Protein AF-A0A914QGU2-F1 (afdb_monomer_lite)

Organism: NCBI:txid227884

Foldseek 3Di:
DDDDDDWQKAFEQWWQDPVRDIAGVVRDDPPDFFADPPQSVDSQFTTWIAGPVPRHIHGDHPPDDHHYDYDDPDPVPPPPFAPAAFLQVVVVVPDQDWWWDWHQDPVGIDIFTWARHPPNTRDTDQFDDQDDPDADLQDDPVCQQCKDWDHDDRTGIGNHLQSQQRVLPVDPWDKDKFKDAADPPPPDPRRGPIWMFIWGWHFHDVVLQRFIATHGDGTGPPCVVVRDYSAPHDHGPNVSHRPHDAGPHRGPDPPRCCSVVVSND

Structure (mmCIF, N/CA/C/O backbone):
data_AF-A0A914QGU2-F1
#
_entry.id   AF-A0A914QGU2-F1
#
loop_
_atom_site.group_PDB
_atom_site.id
_atom_site.type_symbol
_atom_site.label_atom_id
_atom_site.label_alt_id
_atom_site.label_comp_id
_atom_site.label_asym_id
_atom_site.label_entity_id
_atom_site.label_seq_id
_atom_site.pdbx_PDB_ins_code
_atom_site.Cartn_x
_atom_site.Cartn_y
_atom_site.Cartn_z
_atom_site.occupancy
_atom_site.B_iso_or_equiv
_atom_site.auth_seq_id
_atom_site.auth_comp_id
_atom_site.auth_asym_id
_atom_site.auth_atom_id
_atom_site.pdbx_PDB_model_num
ATOM 1 N N . MET A 1 1 ? -25.306 -8.802 14.033 1.00 42.41 1 MET A N 1
ATOM 2 C CA . MET A 1 1 ? -24.206 -9.794 13.993 1.00 42.41 1 MET A CA 1
ATOM 3 C C . MET A 1 1 ? -24.430 -10.662 12.762 1.00 42.41 1 MET A C 1
ATOM 5 O O . MET A 1 1 ? -25.566 -11.055 12.554 1.00 42.41 1 MET A O 1
ATOM 9 N N . GLN A 1 2 ? -23.437 -10.851 11.890 1.00 32.41 2 GLN A N 1
ATOM 10 C CA . GLN A 1 2 ? -23.593 -11.670 10.677 1.00 32.41 2 GLN A CA 1
ATOM 11 C C . GLN A 1 2 ? -22.930 -13.017 10.970 1.00 32.41 2 GLN A C 1
ATOM 13 O O . GLN A 1 2 ? -21.750 -13.046 11.306 1.00 32.41 2 GLN A O 1
ATOM 18 N N . GLN A 1 3 ? -23.721 -14.088 10.988 1.00 37.97 3 GLN A N 1
ATOM 19 C CA . GLN A 1 3 ? -23.324 -15.388 11.529 1.00 37.97 3 GLN A CA 1
ATOM 20 C C . GLN A 1 3 ? -22.779 -16.266 10.391 1.00 37.97 3 GLN A C 1
ATOM 22 O O . GLN A 1 3 ? -23.532 -16.665 9.506 1.00 37.97 3 GLN A O 1
ATOM 27 N N . PHE A 1 4 ? -21.475 -16.545 10.399 1.00 41.88 4 PHE A N 1
ATOM 28 C CA . PHE A 1 4 ? -20.847 -17.549 9.535 1.00 41.88 4 PHE A CA 1
ATOM 29 C C . PHE A 1 4 ? -20.684 -18.839 10.343 1.00 41.88 4 PHE A C 1
ATOM 31 O O . PHE A 1 4 ? -19.763 -18.943 11.143 1.00 41.88 4 PHE A O 1
ATOM 38 N N . GLY A 1 5 ? -21.591 -19.803 10.148 1.00 56.88 5 GLY A N 1
ATOM 39 C CA . GLY A 1 5 ? -21.571 -21.093 10.850 1.00 56.88 5 GLY A CA 1
ATOM 40 C C . GLY A 1 5 ? -21.976 -20.989 12.326 1.00 56.88 5 GLY A C 1
ATOM 41 O O . GLY A 1 5 ? -21.625 -20.045 13.029 1.00 56.88 5 GLY A O 1
ATOM 42 N N . LYS A 1 6 ? -22.766 -21.950 12.812 1.00 65.88 6 LYS A N 1
ATOM 43 C CA . LYS A 1 6 ? -23.133 -22.007 14.230 1.00 65.88 6 LYS A CA 1
ATOM 44 C C . LYS A 1 6 ? -22.027 -22.738 14.993 1.00 65.88 6 LYS A C 1
ATOM 46 O O . LYS A 1 6 ? -21.851 -23.936 14.792 1.00 65.88 6 LYS A O 1
ATOM 51 N N . CYS A 1 7 ? -21.293 -22.015 15.832 1.00 77.75 7 CYS A N 1
ATOM 52 C CA . CYS A 1 7 ? -20.311 -22.576 16.759 1.00 77.75 7 CYS A CA 1
ATOM 53 C C . CYS A 1 7 ? -20.806 -22.475 18.204 1.00 77.75 7 CYS A C 1
ATOM 55 O O . CYS A 1 7 ? -21.501 -21.522 18.555 1.00 77.75 7 CYS A O 1
ATOM 57 N N . ASP A 1 8 ? -20.387 -23.417 19.050 1.00 82.44 8 ASP A N 1
ATOM 58 C CA . ASP A 1 8 ? -20.672 -23.381 20.491 1.00 82.44 8 ASP A CA 1
ATOM 59 C C . ASP A 1 8 ? -19.860 -22.289 21.206 1.00 82.44 8 ASP A C 1
ATOM 61 O O . ASP A 1 8 ? -20.344 -21.641 22.139 1.00 82.44 8 ASP A O 1
ATOM 65 N N . ASN A 1 9 ? -18.631 -22.064 20.729 1.00 86.19 9 ASN A N 1
ATOM 66 C CA . ASN A 1 9 ? -17.695 -21.084 21.260 1.00 86.19 9 ASN A CA 1
ATOM 67 C C . ASN A 1 9 ? -17.117 -20.210 20.146 1.00 86.19 9 ASN A C 1
ATOM 69 O O . ASN A 1 9 ? -16.812 -20.680 19.045 1.00 86.19 9 ASN A O 1
ATOM 73 N N . TYR A 1 10 ? -16.910 -18.940 20.477 1.00 90.56 10 TYR A N 1
ATOM 74 C CA . TYR A 1 10 ? -16.334 -17.957 19.573 1.00 90.56 10 TYR A CA 1
ATOM 75 C C . TYR A 1 10 ? -15.118 -17.297 20.214 1.00 90.56 10 TYR A C 1
ATOM 77 O O . TYR A 1 10 ? -15.245 -16.666 21.259 1.00 90.56 10 TYR A O 1
ATOM 85 N N . TRP A 1 11 ? -13.947 -17.415 19.598 1.00 90.81 11 TRP A N 1
ATOM 86 C CA . TRP A 1 11 ? -12.764 -16.645 19.956 1.00 90.81 11 TRP A CA 1
ATOM 87 C C . TRP A 1 11 ? -12.980 -15.166 19.629 1.00 90.81 11 TRP A C 1
ATOM 89 O O . TRP A 1 11 ? -13.475 -14.819 18.556 1.00 90.81 11 TRP A O 1
ATOM 99 N N . ILE A 1 12 ? -12.612 -14.292 20.562 1.00 89.31 12 ILE A N 1
ATOM 100 C CA . ILE A 1 12 ? -12.886 -12.851 20.445 1.00 89.31 12 ILE A CA 1
ATOM 101 C C . ILE A 1 12 ? -11.659 -12.016 20.079 1.00 89.31 12 ILE A C 1
ATOM 103 O O . ILE A 1 12 ? -11.718 -10.798 20.146 1.00 89.31 12 ILE A O 1
ATOM 107 N N . GLY A 1 13 ? -10.532 -12.642 19.734 1.00 88.88 13 GLY A N 1
ATOM 108 C CA . GLY A 1 13 ? -9.317 -11.896 19.394 1.00 88.88 13 GLY A CA 1
ATOM 109 C C . GLY A 1 13 ? -8.454 -11.508 20.597 1.00 88.88 13 GLY A C 1
ATOM 110 O O . GLY A 1 13 ? -7.525 -10.731 20.447 1.00 88.88 13 GLY A O 1
ATOM 111 N N . ALA A 1 14 ? -8.714 -12.027 21.799 1.00 89.75 14 ALA A N 1
ATOM 112 C CA . ALA A 1 14 ? -7.889 -11.749 22.977 1.00 89.75 14 ALA A CA 1
ATOM 113 C C . ALA A 1 14 ? -7.109 -12.979 23.449 1.00 89.75 14 ALA A C 1
ATOM 115 O O . ALA A 1 14 ? -7.602 -14.114 23.399 1.00 89.75 14 ALA A O 1
ATOM 116 N N . LYS A 1 15 ? -5.888 -12.734 23.937 1.00 90.38 15 LYS A N 1
ATOM 117 C CA . LYS A 1 15 ? -4.989 -13.750 24.495 1.00 90.38 15 LYS A CA 1
ATOM 118 C C . LYS A 1 15 ? -4.217 -13.231 25.706 1.00 90.38 15 LYS A C 1
ATOM 120 O O . LYS A 1 15 ? -4.057 -12.029 25.890 1.00 90.38 15 LYS A O 1
ATOM 125 N N . ARG A 1 16 ? -3.726 -14.146 26.533 1.00 88.81 16 ARG A N 1
ATOM 126 C CA . ARG A 1 16 ? -2.881 -13.864 27.689 1.00 88.81 16 ARG A CA 1
ATOM 127 C C . ARG A 1 16 ? -1.450 -13.623 27.206 1.00 88.81 16 ARG A C 1
ATOM 129 O O . ARG A 1 16 ? -0.879 -14.438 26.488 1.00 88.81 16 ARG A O 1
ATOM 136 N N . SER A 1 17 ? -0.896 -12.480 27.581 1.00 82.94 17 SER A N 1
ATOM 137 C CA . SER A 1 17 ? 0.498 -12.102 27.359 1.00 82.94 17 SER A CA 1
ATOM 138 C C . SER A 1 17 ? 1.446 -12.885 28.272 1.00 82.94 17 SER A C 1
ATOM 140 O O . SER A 1 17 ? 1.026 -13.478 29.270 1.00 82.94 17 SER A O 1
ATOM 142 N N . SER A 1 18 ? 2.748 -12.815 27.980 1.00 79.81 18 SER A N 1
ATOM 143 C CA . SER A 1 18 ? 3.822 -13.363 28.824 1.00 79.81 18 SER A CA 1
ATOM 144 C C . SER A 1 18 ? 3.776 -12.857 30.268 1.00 79.81 18 SER A C 1
ATOM 146 O O . SER A 1 18 ? 4.211 -13.550 31.181 1.00 79.81 18 SER A O 1
ATOM 148 N N . ASN A 1 19 ? 3.214 -11.666 30.481 1.00 81.00 19 ASN A N 1
ATOM 149 C CA . ASN A 1 19 ? 3.136 -11.017 31.787 1.00 81.00 19 ASN A CA 1
ATOM 150 C C . ASN A 1 19 ? 1.869 -11.423 32.565 1.00 81.00 19 ASN A C 1
ATOM 152 O O . ASN A 1 19 ? 1.579 -10.850 33.610 1.00 81.00 19 ASN A O 1
ATOM 156 N N . GLY A 1 20 ? 1.077 -12.369 32.044 1.00 80.00 20 GLY A N 1
ATOM 157 C CA . GLY A 1 20 ? -0.143 -12.870 32.680 1.00 80.00 20 GLY A CA 1
ATOM 158 C C . GLY A 1 20 ? -1.403 -12.032 32.428 1.00 80.00 20 GLY A C 1
ATOM 159 O O . GLY A 1 20 ? -2.499 -12.502 32.727 1.00 80.00 20 GLY A O 1
ATOM 160 N N . ASN A 1 21 ? -1.273 -10.842 31.833 1.00 85.44 21 ASN A N 1
ATOM 161 C CA . ASN A 1 21 ? -2.391 -9.958 31.479 1.00 85.44 21 ASN A CA 1
ATOM 162 C C . ASN A 1 21 ? -2.994 -10.315 30.120 1.00 85.44 21 ASN A C 1
ATOM 164 O O . ASN A 1 21 ? -2.272 -10.770 29.236 1.00 85.44 21 ASN A O 1
ATOM 168 N N . PHE A 1 22 ? -4.284 -10.049 29.917 1.00 87.44 22 PHE A N 1
ATOM 169 C CA . PHE A 1 22 ? -4.928 -10.211 28.612 1.00 87.44 22 PHE A CA 1
ATOM 170 C C . PHE A 1 22 ? -4.682 -9.003 27.702 1.00 87.44 22 PHE A C 1
ATOM 172 O O . PHE A 1 22 ? -4.705 -7.860 28.156 1.00 87.44 22 PHE A O 1
ATOM 179 N N . THR A 1 23 ? -4.458 -9.271 26.419 1.00 87.31 23 THR A N 1
ATOM 180 C CA . THR A 1 23 ? -4.262 -8.277 25.358 1.00 87.31 23 THR A CA 1
ATOM 181 C C . THR A 1 23 ? -5.082 -8.665 24.132 1.00 87.31 23 THR A C 1
ATOM 183 O O . THR A 1 23 ? -5.238 -9.855 23.836 1.00 87.31 23 THR A O 1
ATOM 186 N N . TRP A 1 24 ? -5.579 -7.671 23.397 1.00 86.31 24 TRP A N 1
ATOM 187 C CA . TRP A 1 24 ? -6.167 -7.898 22.078 1.00 86.31 24 TRP A CA 1
ATOM 188 C C . TRP A 1 24 ? -5.079 -8.255 21.056 1.00 86.31 24 TRP A C 1
ATOM 190 O O . TRP A 1 24 ? -3.919 -7.869 21.204 1.00 86.31 24 TRP A O 1
ATOM 200 N N . SER A 1 25 ? -5.431 -9.032 20.034 1.00 83.31 25 SER A N 1
ATOM 201 C CA . SER A 1 25 ? -4.519 -9.484 18.978 1.00 83.31 25 SER A CA 1
ATOM 202 C C . SER A 1 25 ? -4.123 -8.378 18.003 1.00 83.31 25 SER A C 1
ATOM 204 O O . SER A 1 25 ? -3.167 -8.551 17.259 1.00 83.31 25 SER A O 1
ATOM 206 N N . ASP A 1 26 ? -4.858 -7.269 18.003 1.00 75.69 26 ASP A N 1
ATOM 207 C CA . ASP A 1 26 ? -4.628 -6.069 17.195 1.00 75.69 26 ASP A CA 1
ATOM 208 C C . ASP A 1 26 ? -3.862 -4.969 17.957 1.00 75.69 26 ASP A C 1
ATOM 210 O O . ASP A 1 26 ? -3.736 -3.854 17.461 1.00 75.69 26 ASP A O 1
ATOM 214 N N . ASN A 1 27 ? -3.357 -5.279 19.158 1.00 74.81 27 ASN A N 1
ATOM 215 C CA . ASN A 1 27 ? -2.653 -4.364 20.063 1.00 74.81 27 ASN A CA 1
ATOM 216 C C . ASN A 1 27 ? -3.490 -3.196 20.616 1.00 74.81 27 ASN A C 1
ATOM 218 O O . ASN A 1 27 ? -2.935 -2.312 21.274 1.00 74.81 27 ASN A O 1
ATOM 222 N N . ASN A 1 28 ? -4.814 -3.203 20.444 1.00 72.94 28 ASN A N 1
ATOM 223 C CA . ASN A 1 28 ? -5.671 -2.224 21.102 1.00 72.94 28 ASN A CA 1
ATOM 224 C C . ASN A 1 28 ? -5.642 -2.378 22.632 1.00 72.94 28 ASN A C 1
ATOM 226 O O . ASN A 1 28 ? -5.366 -3.444 23.197 1.00 72.94 28 ASN A O 1
ATOM 230 N N . LYS A 1 29 ? -5.962 -1.288 23.341 1.00 78.06 29 LYS A N 1
ATOM 231 C CA . LYS A 1 29 ? -6.010 -1.275 24.808 1.00 78.06 29 LYS A CA 1
ATOM 232 C C . LYS A 1 29 ? -7.102 -2.222 25.317 1.00 78.06 29 LYS A C 1
ATOM 234 O O . LYS A 1 29 ? -8.275 -2.072 24.986 1.00 78.06 29 LYS A O 1
ATOM 239 N N . PHE A 1 30 ? -6.736 -3.149 26.201 1.00 78.88 30 PHE A N 1
ATOM 240 C CA . PHE A 1 30 ? -7.683 -4.048 26.867 1.00 78.88 30 PHE A CA 1
ATOM 241 C C . PHE A 1 30 ? -8.437 -3.308 27.990 1.00 78.88 30 PHE A C 1
ATOM 243 O O . PHE A 1 30 ? -8.071 -3.375 29.161 1.00 78.88 30 PHE A O 1
ATOM 250 N N . SER A 1 31 ? -9.441 -2.507 27.622 1.00 74.31 31 SER A N 1
ATOM 251 C CA . SER A 1 31 ? -10.184 -1.603 28.521 1.00 74.31 31 SER A CA 1
ATOM 252 C C . SER A 1 31 ? -11.557 -2.125 28.956 1.00 74.31 31 SER A C 1
ATOM 254 O O . SER A 1 31 ? -12.151 -1.575 29.882 1.00 74.31 31 SER A O 1
ATOM 256 N N . TYR A 1 32 ? -12.050 -3.190 28.324 1.00 77.12 32 TYR A N 1
ATOM 257 C CA . TYR A 1 32 ? -13.340 -3.808 28.613 1.00 77.12 32 TYR A CA 1
ATOM 258 C C . TYR A 1 32 ? -13.150 -5.280 28.973 1.00 77.12 32 TYR A C 1
ATOM 260 O O . TYR A 1 32 ? -12.334 -5.973 28.367 1.00 77.12 32 TYR A O 1
ATOM 268 N N . ASN A 1 33 ? -13.900 -5.766 29.963 1.00 80.31 33 ASN A N 1
ATOM 269 C CA . ASN A 1 33 ? -13.951 -7.185 30.281 1.00 80.31 33 ASN A CA 1
ATOM 270 C C . ASN A 1 33 ? -15.374 -7.618 30.635 1.00 80.31 33 ASN A C 1
ATOM 272 O O . ASN A 1 33 ? -16.095 -6.895 31.315 1.00 80.31 33 ASN A O 1
ATOM 276 N N . ASN A 1 34 ? -15.756 -8.808 30.174 1.00 86.31 34 ASN A N 1
ATOM 277 C CA . ASN A 1 34 ? -17.054 -9.416 30.471 1.00 86.31 34 ASN A CA 1
ATOM 278 C C . ASN A 1 34 ? -16.895 -10.872 30.933 1.00 86.31 34 ASN A C 1
ATOM 280 O O . ASN A 1 34 ? -17.659 -11.758 30.548 1.00 86.31 34 ASN A O 1
ATOM 284 N N . PHE A 1 35 ? -15.847 -11.158 31.711 1.00 84.75 35 PHE A N 1
ATOM 285 C CA . PHE A 1 35 ? -15.637 -12.494 32.269 1.00 84.75 35 PHE A CA 1
ATOM 286 C C . PHE A 1 35 ? -16.764 -12.867 33.228 1.00 84.75 35 PHE A C 1
ATOM 288 O O . PHE A 1 35 ? -17.153 -12.079 34.089 1.00 84.75 35 PHE A O 1
ATOM 295 N N . LYS A 1 36 ? -17.229 -14.116 33.146 1.00 78.56 36 LYS A N 1
ATOM 296 C CA . LYS A 1 36 ? -18.001 -14.705 34.245 1.00 78.56 36 LYS A CA 1
ATOM 297 C C . LYS A 1 36 ? -17.089 -14.816 35.470 1.00 78.56 36 LYS A C 1
ATOM 299 O O . LYS A 1 36 ? -15.940 -15.239 35.335 1.00 78.56 36 LYS A O 1
ATOM 304 N N . THR A 1 37 ? -17.585 -14.456 36.652 1.00 78.56 37 THR A N 1
ATOM 305 C CA . THR A 1 37 ? -16.808 -14.467 37.902 1.00 78.56 37 THR A CA 1
ATOM 306 C C . THR A 1 37 ? -16.027 -15.776 38.074 1.00 78.56 37 THR A C 1
ATOM 308 O O . THR A 1 37 ? -16.626 -16.846 38.151 1.00 78.56 37 THR A O 1
ATOM 311 N N . GLY A 1 38 ? -14.693 -15.683 38.126 1.00 74.38 38 GLY A N 1
ATOM 312 C CA . GLY A 1 38 ? -13.780 -16.818 38.315 1.00 74.38 38 GLY A CA 1
ATOM 313 C C . GLY A 1 38 ? -13.279 -17.509 37.038 1.00 74.38 38 GLY A C 1
ATOM 314 O O . GLY A 1 38 ? -12.323 -18.278 37.115 1.00 74.38 38 GLY A O 1
ATOM 315 N N . ASN A 1 39 ? -13.836 -17.211 35.857 1.00 77.38 39 ASN A N 1
ATOM 316 C CA . ASN A 1 39 ? -13.465 -17.874 34.594 1.00 77.38 39 ASN A CA 1
ATOM 317 C C . ASN A 1 39 ? -12.151 -17.370 33.960 1.00 77.38 39 ASN A C 1
ATOM 319 O O . ASN A 1 39 ? -11.753 -17.841 32.891 1.00 77.38 39 ASN A O 1
ATOM 323 N N . ASN A 1 40 ? -11.469 -16.428 34.606 1.00 78.19 40 ASN A N 1
ATOM 324 C CA . ASN A 1 40 ? -10.158 -15.897 34.227 1.00 78.19 40 ASN A CA 1
ATOM 325 C C . ASN A 1 40 ? -9.001 -16.447 35.088 1.00 78.19 40 ASN A C 1
ATOM 327 O O . ASN A 1 40 ? -7.840 -16.119 34.833 1.00 78.19 40 ASN A O 1
ATOM 331 N N . ASN A 1 41 ? -9.294 -17.284 36.087 1.00 79.06 41 ASN A N 1
ATOM 332 C CA . ASN A 1 41 ? -8.309 -17.719 37.082 1.00 79.06 41 ASN A CA 1
ATOM 333 C C . ASN A 1 41 ? -7.443 -18.904 36.644 1.00 79.06 41 ASN A C 1
ATOM 335 O O . ASN A 1 41 ? -6.461 -19.193 37.317 1.00 79.06 41 ASN A O 1
ATOM 339 N N . ASP A 1 42 ? -7.777 -19.580 35.542 1.00 81.50 42 ASP A N 1
ATOM 340 C CA . ASP A 1 42 ? -6.983 -20.696 35.029 1.00 81.50 42 ASP A CA 1
ATOM 341 C C . ASP A 1 42 ? -5.736 -20.167 34.292 1.00 81.50 42 ASP A C 1
ATOM 343 O O . ASP A 1 42 ? -5.873 -19.566 33.220 1.00 81.50 42 ASP A O 1
ATOM 347 N N . PRO A 1 43 ? -4.518 -20.342 34.841 1.00 78.75 43 PRO A N 1
ATOM 348 C CA . PRO A 1 43 ? -3.298 -19.838 34.220 1.00 78.75 43 PRO A CA 1
ATOM 349 C C . PRO A 1 43 ? -2.871 -20.665 33.001 1.00 78.75 43 PRO A C 1
ATOM 351 O O . PRO A 1 43 ? -2.037 -20.200 32.230 1.00 78.75 43 PRO A O 1
ATOM 354 N N . THR A 1 44 ? -3.424 -21.868 32.817 1.00 81.00 44 THR A N 1
ATOM 355 C CA . THR A 1 44 ? -3.085 -22.754 31.693 1.00 81.00 44 THR A CA 1
ATOM 356 C C . THR A 1 44 ? -3.812 -22.370 30.407 1.00 81.00 44 THR A C 1
ATOM 358 O O . THR A 1 44 ? -3.391 -22.749 29.318 1.00 81.00 44 THR A O 1
ATOM 361 N N . LYS A 1 45 ? -4.875 -21.564 30.516 1.00 86.38 45 LYS A N 1
ATOM 362 C CA . LYS A 1 45 ? -5.705 -21.138 29.390 1.00 86.38 45 LYS A CA 1
ATOM 363 C C . LYS A 1 45 ? -5.401 -19.699 28.993 1.00 86.38 45 LYS A C 1
ATOM 365 O O . LYS A 1 45 ? -5.617 -18.747 29.753 1.00 86.38 45 LYS A O 1
ATOM 370 N N . GLY A 1 46 ? -4.880 -19.555 27.777 1.00 88.50 46 GLY A N 1
ATOM 371 C CA . GLY A 1 46 ? -4.393 -18.286 27.250 1.00 88.50 46 GLY A CA 1
ATOM 372 C C . GLY A 1 46 ? -5.432 -17.485 26.472 1.00 88.50 46 GLY A C 1
ATOM 373 O O . GLY A 1 46 ? -5.375 -16.264 26.504 1.00 88.50 46 GLY A O 1
ATOM 374 N N . CYS A 1 47 ? -6.377 -18.116 25.781 1.00 91.12 47 CYS A N 1
ATOM 375 C CA . CYS A 1 47 ? -7.256 -17.419 24.840 1.00 91.12 47 CYS A CA 1
ATOM 376 C C . CYS A 1 47 ? -8.629 -17.131 25.447 1.00 91.12 47 CYS A C 1
ATOM 378 O O . CYS A 1 47 ? -9.052 -17.814 26.377 1.00 91.12 47 CYS A O 1
ATOM 380 N N . ILE A 1 48 ? -9.316 -16.099 24.947 1.00 91.31 48 ILE A N 1
ATOM 381 C CA . ILE A 1 48 ? -10.663 -15.743 25.411 1.00 91.31 48 ILE A CA 1
ATOM 382 C C . ILE A 1 48 ? -11.705 -16.160 24.376 1.00 91.31 48 ILE A C 1
ATOM 384 O O . ILE A 1 48 ? -11.598 -15.806 23.200 1.00 91.31 48 ILE A O 1
ATOM 388 N N . SER A 1 49 ? -12.741 -16.862 24.831 1.00 90.75 49 SER A N 1
ATOM 389 C CA . SER A 1 49 ? -13.909 -17.205 24.024 1.00 90.75 49 SER A CA 1
ATOM 390 C C . SER A 1 49 ? -15.225 -16.789 24.686 1.00 90.75 49 SER A C 1
ATOM 392 O O . SER A 1 49 ? -15.314 -16.641 25.906 1.00 90.75 49 SER A O 1
ATOM 394 N N . ILE A 1 50 ? -16.255 -16.585 23.864 1.00 89.12 50 ILE A N 1
ATOM 395 C CA . ILE A 1 50 ? -17.646 -16.372 24.270 1.00 89.12 50 ILE A CA 1
ATOM 396 C C . ILE A 1 50 ? -18.436 -17.655 24.037 1.00 89.12 50 ILE A C 1
ATOM 398 O O . ILE A 1 50 ? -18.361 -18.243 22.958 1.00 89.12 50 ILE A O 1
ATOM 402 N N . ILE A 1 51 ? -19.244 -18.029 25.031 1.00 81.06 51 ILE A N 1
ATOM 403 C CA . ILE A 1 51 ? -20.258 -19.083 24.912 1.00 81.06 51 ILE A CA 1
ATOM 404 C C . ILE A 1 51 ? -21.547 -18.459 24.367 1.00 81.06 51 ILE A C 1
ATOM 406 O O . ILE A 1 51 ? -22.080 -17.534 24.995 1.00 81.06 51 ILE A O 1
ATOM 410 N N . GLU A 1 52 ? -22.080 -18.997 23.261 1.00 73.19 52 GLU A N 1
ATOM 411 C CA . GLU A 1 52 ? -23.263 -18.464 22.547 1.00 73.19 52 GLU A CA 1
ATOM 412 C C . GLU A 1 52 ? -24.443 -18.158 23.490 1.00 73.19 52 GLU A C 1
ATOM 414 O O . GLU A 1 52 ? -25.105 -17.132 23.367 1.00 73.19 52 GLU A O 1
ATOM 419 N N . GLN A 1 53 ? -24.670 -19.019 24.486 1.00 72.62 53 GLN A N 1
ATOM 420 C CA . GLN A 1 53 ? -25.830 -18.945 25.379 1.00 72.62 53 GLN A CA 1
ATOM 421 C C . GLN A 1 53 ? -25.728 -17.879 26.475 1.00 72.62 53 GLN A C 1
ATOM 423 O O . GLN A 1 53 ? -26.744 -17.522 27.066 1.00 72.62 53 GLN A O 1
ATOM 428 N N . THR A 1 54 ? -24.521 -17.418 26.811 1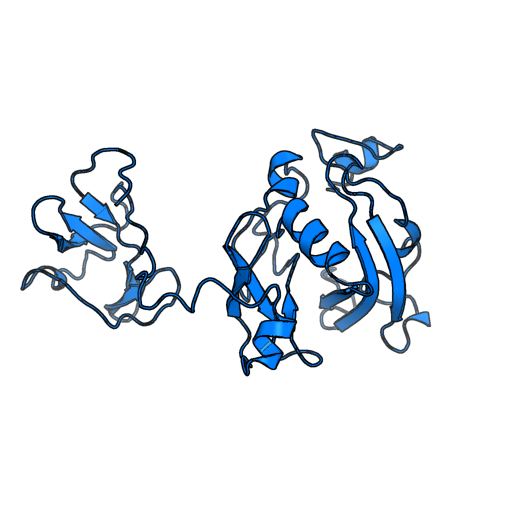.00 79.50 54 THR A N 1
ATOM 429 C CA . THR A 1 54 ? -24.319 -16.627 28.038 1.00 79.50 54 THR A CA 1
ATOM 430 C C . THR A 1 54 ? -23.713 -15.257 27.801 1.00 79.50 54 THR A C 1
ATOM 432 O O . THR A 1 54 ? -23.793 -14.419 28.693 1.00 79.50 54 THR A O 1
ATOM 435 N N . THR A 1 55 ? -23.108 -15.008 26.635 1.00 75.62 55 THR A N 1
ATOM 436 C CA . THR A 1 55 ? -22.384 -13.764 26.284 1.00 75.62 55 THR A CA 1
ATOM 437 C C . THR A 1 55 ? -21.204 -13.398 27.200 1.00 75.62 55 THR A C 1
ATOM 439 O O . THR A 1 55 ? -20.442 -12.481 26.892 1.00 75.62 55 THR A O 1
ATOM 442 N N . PHE A 1 56 ? -21.002 -14.139 28.292 1.00 86.88 56 PHE A N 1
ATOM 443 C CA . PHE A 1 56 ? -19.852 -14.012 29.169 1.00 86.88 56 PHE A CA 1
ATOM 444 C C . PHE A 1 56 ? -18.609 -14.626 28.541 1.00 86.88 56 PHE A C 1
ATOM 446 O O . PHE A 1 56 ? -18.663 -15.606 27.792 1.00 86.88 56 PHE A O 1
ATOM 453 N N . TRP A 1 57 ? -17.474 -14.051 28.911 1.00 89.06 57 TRP A N 1
ATOM 454 C CA . TRP A 1 57 ? -16.167 -14.513 28.493 1.00 89.06 57 TRP A CA 1
ATOM 455 C C . TRP A 1 57 ? -15.696 -15.655 29.387 1.00 89.06 57 TRP A C 1
ATOM 457 O O . TRP A 1 57 ? -15.920 -15.667 30.606 1.00 89.06 57 TRP A O 1
ATOM 467 N N . GLN A 1 58 ? -14.989 -16.593 28.774 1.00 88.62 58 GLN A N 1
ATOM 468 C CA . GLN A 1 58 ? -14.250 -17.651 29.443 1.00 88.62 58 GLN A CA 1
ATOM 469 C C . GLN A 1 58 ? -12.849 -17.773 28.853 1.00 88.62 58 GLN A C 1
ATOM 471 O O . GLN A 1 58 ? -12.594 -17.356 27.723 1.00 88.62 58 GLN A O 1
ATOM 476 N N . THR A 1 59 ? -11.946 -18.369 29.621 1.00 90.06 59 THR A N 1
ATOM 477 C CA . THR A 1 59 ? -10.637 -18.770 29.112 1.00 90.06 59 THR A CA 1
ATOM 478 C C . THR A 1 59 ? -10.727 -20.137 28.424 1.00 90.06 59 THR A C 1
ATOM 480 O O . THR A 1 59 ? -11.416 -21.042 28.901 1.00 90.06 59 THR A O 1
ATOM 483 N N . SER A 1 60 ? -10.038 -20.286 27.295 1.00 88.81 60 SER A N 1
ATOM 484 C CA . SER A 1 60 ? -9.935 -21.510 26.490 1.00 88.81 60 SER A CA 1
ATOM 485 C C . SER A 1 60 ? -8.481 -21.793 26.112 1.00 88.81 60 SER A C 1
ATOM 487 O O . SER A 1 60 ? -7.611 -20.919 26.237 1.00 88.81 60 SER A O 1
ATOM 489 N N . ASP A 1 61 ? -8.209 -23.015 25.653 1.00 89.25 61 ASP A N 1
ATOM 490 C CA . ASP A 1 61 ? -6.909 -23.314 25.061 1.00 89.25 61 ASP A CA 1
ATOM 491 C C . ASP A 1 61 ? -6.777 -22.493 23.771 1.00 89.25 61 ASP A C 1
ATOM 493 O O . ASP A 1 61 ? -7.741 -22.306 23.024 1.00 89.25 61 ASP A O 1
ATOM 497 N N . CYS A 1 62 ? -5.593 -21.944 23.518 1.00 87.75 62 CYS A N 1
ATOM 498 C CA . CYS A 1 62 ? -5.349 -21.218 22.274 1.00 87.75 62 CYS A CA 1
ATOM 499 C C . CYS A 1 62 ? -5.275 -22.146 21.054 1.00 87.75 62 CYS A C 1
ATOM 501 O O . CYS A 1 62 ? -5.358 -21.672 19.925 1.00 87.75 62 CYS A O 1
ATOM 503 N N . SER A 1 63 ? -5.142 -23.451 21.283 1.00 89.19 63 SER A N 1
ATOM 504 C CA . SER A 1 63 ? -5.160 -24.494 20.259 1.00 89.19 63 SER A CA 1
ATOM 505 C C . SER A 1 63 ? -6.584 -24.909 19.865 1.00 89.19 63 SER A C 1
ATOM 507 O O . SER A 1 63 ? -6.760 -25.634 18.883 1.00 89.19 63 SER A O 1
ATOM 509 N N . ASP A 1 64 ? -7.602 -24.467 20.615 1.00 87.38 64 ASP A N 1
ATOM 510 C CA . ASP A 1 64 ? -8.999 -24.807 20.353 1.00 87.38 64 ASP A CA 1
ATOM 511 C C . ASP A 1 64 ? -9.479 -24.187 19.034 1.00 87.38 64 ASP A C 1
ATOM 513 O O . ASP A 1 64 ? -9.360 -22.981 18.793 1.00 87.38 64 ASP A O 1
ATOM 517 N N . LYS A 1 65 ? -10.099 -25.011 18.184 1.00 86.75 65 LYS A N 1
ATOM 518 C CA . LYS A 1 65 ? -10.729 -24.557 16.938 1.00 86.75 65 LYS A CA 1
ATOM 519 C C . LYS A 1 65 ? -12.092 -23.937 17.232 1.00 86.75 65 LYS A C 1
ATOM 521 O O . LYS A 1 65 ? -13.113 -24.617 17.193 1.00 86.75 65 LYS A O 1
ATOM 526 N N . ASN A 1 66 ? -12.092 -22.641 17.509 1.00 85.38 66 ASN A N 1
ATOM 527 C CA . ASN A 1 66 ? -13.305 -21.852 17.706 1.00 85.38 66 ASN A CA 1
ATOM 528 C C . ASN A 1 66 ? -13.661 -21.072 16.431 1.00 85.38 66 ASN A C 1
ATOM 530 O O . ASN A 1 66 ? -12.777 -20.695 15.660 1.00 85.38 66 ASN A O 1
ATOM 534 N N . CYS A 1 67 ? -14.947 -20.761 16.238 1.00 89.06 67 CYS A N 1
ATOM 535 C CA . CYS A 1 67 ? -15.312 -19.654 15.349 1.00 89.06 67 CYS A CA 1
ATOM 536 C C . CYS A 1 67 ? -14.707 -18.350 15.890 1.00 89.06 67 CYS A C 1
ATOM 538 O O . CYS A 1 67 ? -14.308 -18.291 17.050 1.00 89.06 67 CYS A O 1
ATOM 540 N N . PHE A 1 68 ? -14.682 -17.281 15.099 1.00 85.31 68 PHE A N 1
ATOM 541 C CA . PHE A 1 68 ? -14.246 -15.969 15.574 1.00 85.31 68 PHE A CA 1
ATOM 542 C C . PHE A 1 68 ? -15.368 -14.937 15.469 1.00 85.31 68 PHE A C 1
ATOM 544 O O . PHE A 1 68 ? -16.212 -15.003 14.575 1.00 85.31 68 PHE A O 1
ATOM 551 N N . ILE A 1 69 ? -15.384 -13.987 16.402 1.00 82.31 69 ILE A N 1
ATOM 552 C CA . ILE A 1 69 ? -16.224 -12.789 16.334 1.00 82.31 69 ILE A CA 1
ATOM 553 C C . ILE A 1 69 ? -15.299 -11.603 16.103 1.00 82.31 69 ILE A C 1
ATOM 555 O O . ILE A 1 69 ? -14.350 -11.397 16.854 1.00 82.31 69 ILE A O 1
ATOM 559 N N . CYS A 1 70 ? -15.600 -10.810 15.080 1.00 73.12 70 CYS A N 1
ATOM 560 C CA . CYS A 1 70 ? -14.961 -9.517 14.885 1.00 73.12 70 CYS A CA 1
ATOM 561 C C . CYS A 1 70 ? -15.742 -8.445 15.642 1.00 73.12 70 CYS A C 1
ATOM 563 O O . CYS A 1 70 ? -16.978 -8.411 15.578 1.00 73.12 70 CYS A O 1
ATOM 565 N N . GLU A 1 71 ? -15.020 -7.545 16.306 1.00 72.94 71 GLU A N 1
ATOM 566 C CA . GLU A 1 71 ? -15.594 -6.284 16.750 1.00 72.94 71 GLU A CA 1
ATOM 567 C C . GLU A 1 71 ? -16.193 -5.566 15.537 1.00 72.94 71 GLU A C 1
ATOM 569 O O . GLU A 1 71 ? -15.553 -5.411 14.493 1.00 72.94 71 GLU A O 1
ATOM 574 N N . LYS A 1 72 ? -17.457 -5.163 15.663 1.00 66.44 72 LYS A N 1
ATOM 575 C CA . LYS A 1 72 ? -18.033 -4.181 14.755 1.00 66.44 72 LYS A CA 1
ATOM 576 C C . LYS A 1 72 ? -17.887 -2.834 15.440 1.00 66.44 72 LYS A C 1
ATOM 578 O O . LYS A 1 72 ? -18.362 -2.730 16.572 1.00 66.44 72 LYS A O 1
ATOM 583 N N . PRO A 1 73 ? -17.282 -1.834 14.786 1.00 61.53 73 PRO A N 1
ATOM 584 C CA . PRO A 1 73 ? -17.246 -0.504 15.358 1.00 61.53 73 PRO A CA 1
ATOM 585 C C . PRO A 1 73 ? -18.676 -0.050 15.664 1.00 61.53 73 PRO A C 1
ATOM 587 O O . PRO A 1 73 ? -19.596 -0.263 14.865 1.00 61.53 73 PRO A O 1
ATOM 590 N N . ASP A 1 74 ? -18.862 0.505 16.858 1.00 57.97 74 ASP A N 1
ATOM 591 C CA . ASP A 1 74 ? -20.138 1.060 17.290 1.00 57.97 74 ASP A CA 1
ATOM 592 C C . ASP A 1 74 ? -20.558 2.149 16.293 1.00 57.97 74 ASP A C 1
ATOM 594 O O . ASP A 1 74 ? -19.813 3.113 16.127 1.00 57.97 74 ASP A O 1
ATOM 598 N N . PRO A 1 75 ? -21.733 2.041 15.644 1.00 53.06 75 PRO A N 1
ATOM 599 C CA . PRO A 1 75 ? -22.178 3.019 14.659 1.00 53.06 75 PRO A CA 1
ATOM 600 C C . PRO A 1 75 ? -22.209 4.465 15.166 1.00 53.06 75 PRO A C 1
ATOM 602 O O . PRO A 1 75 ? -22.141 5.387 14.362 1.00 53.06 75 PRO A O 1
ATOM 605 N N . SER A 1 76 ? -22.326 4.657 16.484 1.00 50.12 76 SER A N 1
ATOM 606 C CA . SER A 1 76 ? -22.348 5.965 17.146 1.00 50.12 76 SER A CA 1
ATOM 607 C C . SER A 1 76 ? -20.967 6.492 17.558 1.00 50.12 76 SER A C 1
ATOM 609 O O . SER A 1 76 ? -20.818 7.697 17.740 1.00 50.12 76 SER A O 1
ATOM 611 N N . ASN A 1 77 ? -19.960 5.614 17.646 1.00 52.41 77 ASN A N 1
ATOM 612 C CA . ASN A 1 77 ? -18.545 5.960 17.845 1.00 52.41 77 ASN A CA 1
ATOM 613 C C . ASN A 1 77 ? -17.703 5.750 16.576 1.00 52.41 77 ASN A C 1
ATOM 615 O O . ASN A 1 77 ? -16.481 5.895 16.604 1.00 52.41 77 ASN A O 1
ATOM 619 N N . LEU A 1 78 ? -18.339 5.410 15.452 1.00 53.12 78 LEU A N 1
ATOM 620 C CA . LEU A 1 78 ? -17.724 5.533 14.145 1.00 53.12 78 LEU A CA 1
ATOM 621 C C . LEU A 1 78 ? -17.395 7.016 13.947 1.00 53.12 78 LEU A C 1
ATOM 623 O O . LEU A 1 78 ? -18.313 7.836 14.054 1.00 53.12 78 LEU A O 1
ATOM 627 N N . PRO A 1 79 ? -16.137 7.394 13.644 1.00 48.53 79 PRO A N 1
ATOM 628 C CA . PRO A 1 79 ? -15.896 8.711 13.084 1.00 48.53 79 PRO A CA 1
ATOM 629 C C . PRO A 1 79 ? -16.823 8.819 11.876 1.00 48.53 79 PRO A C 1
ATOM 631 O O . PRO A 1 79 ? -16.792 7.952 11.000 1.00 48.53 79 PRO A O 1
ATOM 634 N N . ASN A 1 80 ? -17.729 9.797 11.945 1.00 46.38 80 ASN A N 1
ATOM 635 C CA . ASN A 1 80 ? -18.745 10.135 10.957 1.00 46.38 80 ASN A CA 1
ATOM 636 C C . ASN A 1 80 ? -18.269 9.695 9.565 1.00 46.38 80 ASN A C 1
ATOM 638 O O . ASN A 1 80 ? -17.307 10.287 9.089 1.00 46.38 80 ASN A O 1
ATOM 642 N N . PHE A 1 81 ? -18.823 8.587 9.039 1.00 52.06 81 PHE A N 1
ATOM 643 C CA . PHE A 1 81 ? -18.352 7.835 7.860 1.00 52.06 81 PHE A CA 1
ATOM 644 C C . PHE A 1 81 ? -17.215 8.528 7.112 1.00 52.06 81 PHE A C 1
ATOM 646 O O . PHE A 1 81 ? -17.525 9.405 6.315 1.00 52.06 81 PHE A O 1
ATOM 653 N N . ALA A 1 82 ? -15.960 8.165 7.424 1.00 57.53 82 ALA A N 1
ATOM 654 C CA . ALA A 1 82 ? -14.725 8.651 6.799 1.00 57.53 82 ALA A CA 1
ATOM 655 C C . ALA A 1 82 ? -14.970 9.820 5.829 1.00 57.53 82 ALA A C 1
ATOM 657 O O . ALA A 1 82 ? -15.136 9.607 4.634 1.00 57.53 82 ALA A O 1
ATOM 658 N N . THR A 1 83 ? -15.123 11.041 6.347 1.00 76.06 83 THR A N 1
ATOM 659 C CA . THR A 1 83 ? -15.318 12.232 5.498 1.00 76.06 83 THR A CA 1
ATOM 660 C C . THR A 1 83 ? -14.083 12.527 4.663 1.00 76.06 83 THR A C 1
ATOM 662 O O . THR A 1 83 ? -14.178 13.189 3.638 1.00 76.06 83 THR A O 1
ATOM 665 N N . TYR A 1 84 ? -12.942 12.035 5.133 1.00 90.25 84 TYR A N 1
ATOM 666 C CA . TYR A 1 84 ? -11.641 12.209 4.526 1.00 90.25 84 TYR A CA 1
ATOM 667 C C . TYR A 1 84 ? -11.394 11.087 3.534 1.00 90.25 84 TYR A C 1
ATOM 669 O O . TYR A 1 84 ? -11.626 9.914 3.832 1.00 90.25 84 TYR A O 1
ATOM 677 N N . SER A 1 85 ? -10.948 11.453 2.352 1.00 92.38 85 SER A N 1
ATOM 678 C CA . SER A 1 85 ? -10.750 10.548 1.224 1.00 92.38 85 SER A CA 1
ATOM 679 C C . SER A 1 85 ? -9.326 9.995 1.134 1.00 92.38 85 SER A C 1
ATOM 681 O O . SER A 1 85 ? -9.098 9.015 0.432 1.00 92.38 85 SER A O 1
ATOM 683 N N . ASP A 1 86 ? -8.390 10.547 1.908 1.00 94.81 86 ASP A N 1
ATOM 684 C CA . ASP A 1 86 ? -7.008 10.083 2.011 1.00 94.81 86 ASP A CA 1
ATOM 685 C C . ASP A 1 86 ? -6.356 10.501 3.349 1.00 94.81 86 ASP A C 1
ATOM 687 O O . ASP A 1 86 ? -6.978 11.109 4.228 1.00 94.81 86 ASP A O 1
ATOM 691 N N . CYS A 1 87 ? -5.086 10.127 3.521 1.00 95.81 87 CYS A N 1
ATOM 692 C CA . CYS A 1 87 ? -4.289 10.457 4.701 1.00 95.81 87 CYS A CA 1
ATOM 693 C C . CYS A 1 87 ? -3.901 11.941 4.778 1.00 95.81 87 CYS A C 1
ATOM 695 O O . CYS A 1 87 ? -3.657 12.441 5.877 1.00 95.81 87 CYS A O 1
ATOM 697 N N . GLN A 1 88 ? -3.870 12.660 3.657 1.00 95.31 88 GLN A N 1
ATOM 698 C CA . GLN A 1 88 ? -3.546 14.082 3.640 1.00 95.31 88 GLN A CA 1
ATOM 699 C C . GLN A 1 88 ? -4.702 14.896 4.233 1.00 95.31 88 GLN A C 1
ATOM 701 O O . GLN A 1 88 ? -4.478 15.730 5.109 1.00 95.31 88 GLN A O 1
ATOM 706 N N . GLU A 1 89 ? -5.945 14.593 3.860 1.00 94.50 89 GLU A N 1
ATOM 707 C CA . GLU A 1 89 ? -7.136 15.220 4.443 1.00 94.50 89 GLU A CA 1
ATOM 708 C C . GLU A 1 89 ? -7.288 14.895 5.941 1.00 94.50 89 GLU A C 1
ATOM 710 O O . GLU A 1 89 ? -7.638 15.766 6.740 1.00 94.50 89 GLU A O 1
ATOM 715 N N . LEU A 1 90 ? -6.963 13.662 6.354 1.00 93.50 90 LEU A N 1
ATOM 716 C CA . LEU A 1 90 ? -6.883 13.290 7.774 1.00 93.50 90 LEU A CA 1
ATOM 717 C C . LEU A 1 90 ? -5.850 14.145 8.518 1.00 93.50 90 LEU A C 1
ATOM 719 O O . LEU A 1 90 ? -6.112 14.641 9.617 1.00 93.50 90 LEU A O 1
ATOM 723 N N . LYS A 1 91 ? -4.681 14.349 7.911 1.00 94.38 91 LYS A N 1
ATOM 724 C CA . LYS A 1 91 ? -3.622 15.170 8.488 1.00 94.38 91 LYS A CA 1
ATOM 725 C C . LYS A 1 91 ? -4.029 16.637 8.623 1.00 94.38 91 LYS A C 1
ATOM 727 O O . LYS A 1 91 ? -3.781 17.256 9.657 1.00 94.38 91 LYS A O 1
ATOM 732 N N . GLU A 1 92 ? -4.698 17.191 7.618 1.00 93.69 92 GLU A N 1
ATOM 733 C CA . GLU A 1 92 ? -5.257 18.549 7.656 1.00 93.69 92 GLU A CA 1
ATOM 734 C C . GLU A 1 92 ? -6.351 18.707 8.719 1.00 93.69 92 GLU A C 1
ATOM 736 O O . GLU A 1 92 ? -6.487 19.776 9.318 1.00 93.69 92 GLU A O 1
ATOM 741 N N . ALA A 1 93 ? -7.073 17.627 9.024 1.00 91.75 93 ALA A N 1
ATOM 742 C CA . ALA A 1 93 ? -8.028 17.569 10.125 1.00 91.75 93 ALA A CA 1
ATOM 743 C C . ALA A 1 93 ? -7.379 17.488 11.522 1.00 91.75 93 ALA A C 1
ATOM 745 O O . ALA A 1 93 ? -8.088 17.548 12.529 1.00 91.75 93 ALA A O 1
ATOM 746 N N . GLY A 1 94 ? -6.048 17.391 11.603 1.00 90.88 94 GLY A N 1
ATOM 747 C CA . GLY A 1 94 ? -5.286 17.393 12.853 1.00 90.88 94 GLY A CA 1
ATOM 748 C C . GLY A 1 94 ? -4.743 16.028 13.277 1.00 90.88 94 GLY A C 1
ATOM 749 O O . GLY A 1 94 ? -4.149 15.932 14.354 1.00 90.88 94 GLY A O 1
ATOM 750 N N . GLU A 1 95 ? -4.904 14.986 12.459 1.00 92.06 95 GLU A N 1
ATOM 751 C CA . GLU A 1 95 ? -4.253 13.699 12.705 1.00 92.06 95 GLU A CA 1
ATOM 752 C C . GLU A 1 95 ? -2.738 13.818 12.493 1.00 92.06 95 GLU A C 1
ATOM 754 O O . GLU A 1 95 ? -2.263 14.361 11.499 1.00 92.06 95 GLU A O 1
ATOM 759 N N . THR A 1 96 ? -1.952 13.333 13.455 1.00 93.00 96 THR A N 1
ATOM 760 C CA . THR A 1 96 ? -0.486 13.536 13.469 1.00 93.00 96 THR A CA 1
ATOM 761 C C . THR A 1 96 ? 0.312 12.269 13.736 1.00 93.00 96 THR A C 1
ATOM 763 O O . THR A 1 96 ? 1.537 12.321 13.769 1.00 93.00 96 THR A O 1
ATOM 766 N N . LYS A 1 97 ? -0.356 11.136 13.967 1.00 94.56 97 LYS A N 1
ATOM 767 C CA . LYS A 1 97 ? 0.295 9.878 14.332 1.00 94.56 97 LYS A CA 1
ATOM 768 C C . LYS A 1 97 ? 0.177 8.878 13.201 1.00 94.56 97 LYS A C 1
ATOM 770 O O . LYS A 1 97 ? -0.904 8.718 12.644 1.00 94.56 97 LYS A O 1
ATOM 775 N N . SER A 1 98 ? 1.278 8.210 12.873 1.00 95.00 98 SER A N 1
ATOM 776 C CA . SER A 1 98 ? 1.229 7.123 11.902 1.00 95.00 98 SER A CA 1
ATOM 777 C C . SER A 1 98 ? 0.392 5.973 12.455 1.00 95.00 98 SER A C 1
ATOM 779 O O . SER A 1 98 ? 0.372 5.711 13.662 1.00 95.00 98 SER A O 1
ATOM 781 N N . GLY A 1 99 ? -0.364 5.309 11.587 1.00 92.94 99 GLY A N 1
ATOM 782 C CA . GLY A 1 99 ? -1.277 4.270 12.036 1.00 92.94 99 GLY A CA 1
ATOM 783 C C . GLY A 1 99 ? -2.358 3.905 11.038 1.00 92.94 99 GLY A C 1
ATOM 784 O O . GLY A 1 99 ? -2.366 4.318 9.883 1.00 92.94 99 GLY A O 1
ATOM 785 N N . MET A 1 100 ? -3.291 3.084 11.509 1.00 92.25 100 MET A N 1
ATOM 786 C CA . MET A 1 100 ? -4.407 2.613 10.704 1.00 92.25 100 MET A CA 1
ATOM 787 C C . MET A 1 100 ? -5.580 3.589 10.755 1.00 92.25 100 MET A C 1
ATOM 789 O O . MET A 1 100 ? -6.122 3.841 11.829 1.00 92.25 100 MET A O 1
ATOM 793 N N . TYR A 1 101 ? -6.046 4.016 9.587 1.00 90.88 101 TYR A N 1
ATOM 794 C CA . TYR A 1 101 ? -7.181 4.921 9.434 1.00 90.88 101 TYR A CA 1
ATOM 795 C C . TYR A 1 101 ? -8.222 4.356 8.465 1.00 90.88 101 TYR A C 1
ATOM 797 O O . TYR A 1 101 ? -7.956 3.415 7.714 1.00 90.88 101 TYR A O 1
ATOM 805 N N . PHE A 1 102 ? -9.427 4.925 8.498 1.00 91.50 102 PHE A N 1
ATOM 806 C CA . PHE A 1 102 ? -10.445 4.704 7.475 1.00 91.50 102 PHE A CA 1
ATOM 807 C C . PHE A 1 102 ? -10.550 5.935 6.581 1.00 91.50 102 PHE A C 1
ATOM 809 O O . PHE A 1 102 ? -10.674 7.046 7.091 1.00 91.50 102 PHE A O 1
ATOM 816 N N . ILE A 1 103 ? -10.565 5.710 5.271 1.00 92.88 103 ILE A N 1
ATOM 817 C CA . ILE A 1 103 ? -10.778 6.730 4.242 1.00 92.88 103 ILE A CA 1
ATOM 818 C C . ILE A 1 103 ? -12.080 6.457 3.482 1.00 92.88 103 ILE A C 1
ATOM 820 O O . ILE A 1 103 ? -12.511 5.303 3.370 1.00 92.88 103 ILE A O 1
ATOM 824 N N . SER A 1 104 ? -12.720 7.509 2.977 1.00 91.19 104 SER A N 1
ATOM 825 C CA . SER A 1 104 ? -13.871 7.416 2.079 1.00 91.19 104 SER A CA 1
ATOM 826 C C . SER A 1 104 ? -13.428 7.001 0.695 1.00 91.19 104 SER A C 1
ATOM 828 O O . SER A 1 104 ? -12.522 7.603 0.132 1.00 91.19 104 SER A O 1
ATOM 830 N N . THR A 1 105 ? -14.136 6.036 0.118 1.00 91.00 105 THR A N 1
ATOM 831 C CA . THR A 1 105 ? -13.975 5.665 -1.290 1.00 91.00 105 THR A CA 1
ATOM 832 C C . THR A 1 105 ? -15.344 5.559 -1.947 1.00 91.00 105 THR A C 1
ATOM 834 O O . THR A 1 105 ? -16.366 5.422 -1.260 1.00 91.00 105 THR A O 1
ATOM 837 N N . LYS A 1 106 ? -15.384 5.554 -3.280 1.00 87.56 106 LYS A N 1
ATOM 838 C CA . LYS A 1 106 ? -16.606 5.360 -4.082 1.00 87.56 106 LYS A CA 1
ATOM 839 C C . LYS A 1 106 ? -17.358 4.086 -3.688 1.00 87.56 106 LYS A C 1
ATOM 841 O O . LYS A 1 106 ? -18.584 4.041 -3.756 1.00 87.56 106 LYS A O 1
ATOM 846 N N . ASN A 1 107 ? -16.625 3.068 -3.235 1.00 86.81 107 ASN A N 1
ATOM 847 C CA . ASN A 1 107 ? -17.152 1.762 -2.838 1.00 86.81 107 ASN A CA 1
ATOM 848 C C . ASN A 1 107 ? -17.294 1.601 -1.311 1.00 86.81 107 ASN A C 1
ATOM 850 O O . ASN A 1 107 ? -17.370 0.479 -0.804 1.00 86.81 107 ASN A O 1
ATOM 854 N N . GLY A 1 108 ? -17.347 2.715 -0.577 1.00 86.06 108 GLY A N 1
ATOM 855 C CA . GLY A 1 108 ? -17.488 2.761 0.877 1.00 86.06 108 GLY A CA 1
ATOM 856 C C . GLY A 1 108 ? -16.151 2.872 1.620 1.00 86.06 108 GLY A C 1
ATOM 857 O O . GLY A 1 108 ? -15.092 2.925 0.999 1.00 86.06 108 GLY A O 1
ATOM 858 N N . PRO A 1 109 ? -16.163 2.929 2.960 1.00 89.25 109 PRO A N 1
ATOM 859 C CA . PRO A 1 109 ? -14.941 3.149 3.724 1.00 89.25 109 PRO A CA 1
ATOM 860 C C . PRO A 1 109 ? -13.906 2.033 3.526 1.00 89.25 109 PRO A C 1
ATOM 862 O O . PRO A 1 109 ? -14.234 0.845 3.618 1.00 89.25 109 PRO A O 1
ATOM 865 N N . LYS A 1 110 ? -12.644 2.410 3.308 1.00 91.19 110 LYS A N 1
ATOM 866 C CA . LYS A 1 110 ? -11.503 1.489 3.211 1.00 91.19 110 LYS A CA 1
ATOM 867 C C . LYS A 1 110 ? -10.500 1.767 4.315 1.00 91.19 110 LYS A C 1
ATOM 869 O O . LYS A 1 110 ? -10.284 2.912 4.693 1.00 91.19 110 LYS A O 1
ATOM 874 N N . LYS A 1 111 ? -9.907 0.700 4.849 1.00 91.38 111 LYS A N 1
ATOM 875 C CA . LYS A 1 111 ? -8.860 0.794 5.865 1.00 91.38 111 LYS A CA 1
ATOM 876 C C . LYS A 1 111 ? -7.508 0.946 5.166 1.00 91.38 111 LYS A C 1
ATOM 878 O O . LYS A 1 111 ? -7.221 0.163 4.266 1.00 91.38 111 LYS A O 1
ATOM 883 N N . VAL A 1 112 ? -6.700 1.909 5.595 1.00 96.19 112 VAL A N 1
ATOM 884 C CA . VAL A 1 112 ? -5.364 2.204 5.051 1.00 96.19 112 VAL A CA 1
ATOM 885 C C . VAL A 1 112 ? -4.373 2.454 6.181 1.00 96.19 112 VAL A C 1
ATOM 887 O O . VAL A 1 112 ? -4.780 2.799 7.292 1.00 96.19 112 VAL A O 1
ATOM 890 N N . TYR A 1 113 ? -3.084 2.262 5.913 1.00 96.38 113 TYR A N 1
ATOM 891 C CA . TYR A 1 113 ? -2.032 2.730 6.808 1.00 96.38 113 TYR A CA 1
ATOM 892 C C . TYR A 1 113 ? -1.586 4.124 6.356 1.00 96.38 113 TYR A C 1
ATOM 894 O O . TYR A 1 113 ? -1.198 4.299 5.199 1.00 96.38 113 TYR A O 1
ATOM 902 N N . CYS A 1 114 ? -1.679 5.097 7.257 1.00 96.81 114 CYS A N 1
ATOM 903 C CA . CYS A 1 114 ? -1.201 6.453 7.037 1.00 96.81 114 CYS A CA 1
ATOM 904 C C . CYS A 1 114 ? 0.154 6.645 7.705 1.00 96.81 114 CYS A C 1
ATOM 906 O O . CYS A 1 114 ? 0.287 6.409 8.907 1.00 96.81 114 CYS A O 1
ATOM 908 N N . GLU A 1 115 ? 1.120 7.134 6.938 1.00 96.44 115 GLU A N 1
ATOM 909 C CA . GLU A 1 115 ? 2.376 7.660 7.457 1.00 96.44 115 GLU A CA 1
ATOM 910 C C . GLU A 1 115 ? 2.226 9.179 7.645 1.00 96.44 115 GLU A C 1
ATOM 912 O O . GLU A 1 115 ? 2.066 9.935 6.683 1.00 96.44 115 GLU A O 1
ATOM 917 N N . MET A 1 116 ? 2.195 9.623 8.904 1.00 95.50 116 MET A N 1
ATOM 918 C CA . MET A 1 116 ? 1.893 11.007 9.293 1.00 95.50 116 MET A CA 1
ATOM 919 C C . MET A 1 116 ? 3.111 11.774 9.817 1.00 95.50 116 MET A C 1
ATOM 921 O O . MET A 1 116 ? 3.022 12.990 9.998 1.00 95.50 116 MET A O 1
ATOM 925 N N . GLU A 1 117 ? 4.228 11.095 10.075 1.00 92.69 117 GLU A N 1
ATOM 926 C CA . GLU A 1 117 ? 5.360 11.655 10.815 1.00 92.69 117 GLU A CA 1
ATOM 927 C C . GLU A 1 117 ? 6.578 11.914 9.912 1.00 92.69 117 GLU A C 1
ATOM 929 O O . GLU A 1 117 ? 7.315 12.875 10.143 1.00 92.69 117 GLU A O 1
ATOM 934 N N . ILE A 1 118 ? 6.767 11.118 8.857 1.00 85.56 118 ILE A N 1
ATOM 935 C CA . ILE A 1 118 ? 7.891 11.244 7.914 1.00 85.56 118 ILE A CA 1
ATOM 936 C C . ILE A 1 118 ? 7.571 12.237 6.785 1.00 85.56 118 ILE A C 1
ATOM 938 O O . ILE A 1 118 ? 6.483 12.198 6.221 1.00 85.56 118 ILE A O 1
ATOM 942 N N . GLU A 1 119 ? 8.527 13.111 6.432 1.00 83.81 119 GLU A N 1
ATOM 943 C CA . GLU A 1 119 ? 8.474 14.024 5.266 1.00 83.81 119 GLU A CA 1
ATOM 944 C C . GLU A 1 119 ? 7.135 14.761 5.111 1.00 83.81 119 GLU A C 1
ATOM 946 O O . GLU A 1 119 ? 6.439 14.665 4.101 1.00 83.81 119 GLU A O 1
ATOM 951 N N . ASN A 1 120 ? 6.759 15.504 6.153 1.00 87.44 120 ASN A N 1
ATOM 952 C CA . ASN A 1 120 ? 5.476 16.197 6.263 1.00 87.44 120 ASN A CA 1
ATOM 953 C C . ASN A 1 120 ? 4.240 15.289 6.264 1.00 87.44 120 ASN A C 1
ATOM 955 O O . ASN A 1 120 ? 3.155 15.845 6.240 1.00 87.44 120 ASN A O 1
ATOM 959 N N . GLY A 1 121 ? 4.347 13.966 6.357 1.00 93.19 121 GLY A N 1
ATOM 960 C CA . GLY A 1 121 ? 3.225 13.052 6.572 1.00 93.19 121 GLY A CA 1
ATOM 961 C C . GLY A 1 121 ? 2.093 13.150 5.544 1.00 93.19 121 GLY A C 1
ATOM 962 O O . GLY A 1 121 ? 2.227 13.771 4.495 1.00 93.19 121 GLY A O 1
ATOM 963 N N . GLY A 1 122 ? 0.942 12.564 5.878 1.00 96.06 122 GLY A N 1
ATOM 964 C CA . GLY A 1 122 ? -0.232 12.566 4.999 1.00 96.06 122 GLY A CA 1
ATOM 965 C C . GLY A 1 122 ? -0.154 11.515 3.892 1.00 96.06 122 GLY A C 1
ATOM 966 O O . GLY A 1 122 ? -0.958 11.525 2.964 1.00 96.06 122 GLY A O 1
ATOM 967 N N . TRP A 1 123 ? 0.787 10.578 3.996 1.00 97.00 123 TRP A N 1
ATOM 968 C CA . TRP A 1 123 ? 1.028 9.567 2.978 1.00 97.00 123 TRP A CA 1
ATOM 969 C C . TRP A 1 123 ? 0.147 8.346 3.207 1.00 97.00 123 TRP A C 1
ATOM 971 O O . TRP A 1 123 ? 0.185 7.727 4.272 1.00 97.00 123 TRP A O 1
ATOM 981 N N . VAL A 1 124 ? -0.616 7.959 2.186 1.00 97.50 124 VAL A N 1
ATOM 982 C CA . VAL A 1 124 ? -1.229 6.629 2.139 1.00 97.50 124 VAL A CA 1
ATOM 983 C C . VAL A 1 124 ? -0.149 5.635 1.723 1.00 97.50 124 VAL A C 1
ATOM 985 O O . VAL A 1 124 ? 0.382 5.724 0.617 1.00 97.50 124 VAL A O 1
ATOM 988 N N . VAL A 1 125 ? 0.173 4.666 2.578 1.00 97.75 125 VAL A N 1
ATOM 989 C CA . VAL A 1 125 ? 1.132 3.617 2.212 1.00 97.75 125 VAL A CA 1
ATOM 990 C C . VAL A 1 125 ? 0.423 2.580 1.344 1.00 97.75 125 VAL A C 1
ATOM 992 O O . VAL A 1 125 ? -0.515 1.919 1.792 1.00 97.75 125 VAL A O 1
ATOM 995 N N . ILE A 1 126 ? 0.863 2.447 0.089 1.00 97.62 126 ILE A N 1
ATOM 996 C CA . ILE A 1 126 ? 0.247 1.544 -0.900 1.00 97.62 126 ILE A CA 1
ATOM 997 C C . ILE A 1 126 ? 0.937 0.178 -0.995 1.00 97.62 126 ILE A C 1
ATOM 999 O O . ILE A 1 126 ? 0.320 -0.809 -1.396 1.00 97.62 126 ILE A O 1
ATOM 1003 N N . GLN A 1 127 ? 2.209 0.109 -0.612 1.00 97.12 127 GLN A N 1
ATOM 1004 C CA . GLN A 1 127 ? 3.009 -1.108 -0.579 1.00 97.12 127 GLN A CA 1
ATOM 1005 C C . GLN A 1 127 ? 4.050 -0.971 0.529 1.00 97.12 127 GLN A C 1
ATOM 1007 O O . GLN A 1 127 ? 4.650 0.094 0.675 1.00 97.12 127 GLN A O 1
ATOM 1012 N N . GLN A 1 128 ? 4.267 -2.040 1.292 1.00 95.00 128 GLN A N 1
ATOM 1013 C CA . GLN A 1 128 ? 5.380 -2.113 2.235 1.00 95.00 128 GLN A CA 1
ATOM 1014 C C . GLN A 1 128 ? 6.068 -3.484 2.175 1.00 95.00 128 GLN A C 1
ATOM 1016 O O . GLN A 1 128 ? 5.401 -4.523 2.105 1.00 95.00 128 GLN A O 1
ATOM 1021 N N . ARG A 1 129 ? 7.409 -3.481 2.224 1.00 92.62 129 ARG A N 1
ATOM 1022 C CA . ARG A 1 129 ? 8.259 -4.663 2.415 1.00 92.62 129 ARG A CA 1
ATOM 1023 C C . ARG A 1 129 ? 9.205 -4.420 3.585 1.00 92.62 129 ARG A C 1
ATOM 1025 O O . ARG A 1 129 ? 10.115 -3.606 3.479 1.00 92.62 129 ARG A O 1
ATOM 1032 N N . VAL A 1 130 ? 9.014 -5.152 4.677 1.00 91.00 130 VAL A N 1
ATOM 1033 C CA . VAL A 1 130 ? 9.914 -5.125 5.845 1.00 91.00 130 VAL A CA 1
ATOM 1034 C C . VAL A 1 130 ? 10.716 -6.416 5.984 1.00 91.00 130 VAL A C 1
ATOM 1036 O O . VAL A 1 130 ? 11.804 -6.410 6.555 1.00 91.00 130 VAL A O 1
ATOM 1039 N N . ASP A 1 131 ? 10.206 -7.522 5.434 1.00 87.69 131 ASP A N 1
ATOM 1040 C CA . ASP A 1 131 ? 10.880 -8.817 5.415 1.00 87.69 131 ASP A CA 1
ATOM 1041 C C . ASP A 1 131 ? 10.353 -9.734 4.280 1.00 87.69 131 ASP A C 1
ATOM 1043 O O . ASP A 1 131 ? 9.675 -9.312 3.334 1.00 87.69 131 ASP A O 1
ATOM 1047 N N . GLY A 1 132 ? 10.726 -11.016 4.338 1.00 86.44 132 GLY A N 1
ATOM 1048 C CA . GLY A 1 132 ? 10.305 -12.057 3.397 1.00 86.44 132 GLY A CA 1
ATOM 1049 C C . GLY A 1 132 ? 9.064 -12.853 3.819 1.00 86.44 132 GLY A C 1
ATOM 1050 O O . GLY A 1 132 ? 8.830 -13.912 3.248 1.00 86.44 132 GLY A O 1
ATOM 1051 N N . SER A 1 133 ? 8.295 -12.413 4.824 1.00 88.50 133 SER A N 1
ATOM 1052 C CA . SER A 1 133 ? 7.176 -13.193 5.391 1.00 88.50 133 SER A CA 1
ATOM 1053 C C . SER A 1 133 ? 5.947 -13.304 4.484 1.00 88.50 133 SER A C 1
ATOM 1055 O O . SER A 1 133 ? 5.077 -14.138 4.739 1.00 88.50 133 SER A O 1
ATOM 1057 N N . LEU A 1 134 ? 5.874 -12.494 3.424 1.00 91.44 134 LEU A N 1
ATOM 1058 C CA . LEU A 1 134 ? 4.781 -12.495 2.457 1.00 91.44 134 LEU A CA 1
ATOM 1059 C C . LEU A 1 134 ? 5.315 -12.641 1.029 1.00 91.44 134 LEU A C 1
ATOM 1061 O O . LEU A 1 134 ? 6.161 -11.861 0.582 1.00 91.44 134 LEU A O 1
ATOM 1065 N N . GLU A 1 135 ? 4.794 -13.629 0.301 1.00 90.56 135 GLU A N 1
ATOM 1066 C CA . GLU A 1 135 ? 5.076 -13.812 -1.123 1.00 90.56 135 GLU A CA 1
ATOM 1067 C C . GLU A 1 135 ? 4.216 -12.865 -1.970 1.00 90.56 135 GLU A C 1
ATOM 1069 O O . GLU A 1 135 ? 2.996 -12.822 -1.817 1.00 90.56 135 GLU A O 1
ATOM 1074 N N . PHE A 1 136 ? 4.860 -12.110 -2.864 1.00 92.88 136 PHE A N 1
ATOM 1075 C CA . PHE A 1 136 ? 4.197 -11.182 -3.794 1.00 92.88 136 PHE A CA 1
ATOM 1076 C C . PHE A 1 136 ? 4.167 -11.752 -5.216 1.00 92.88 136 PHE A C 1
ATOM 1078 O O . PHE A 1 136 ? 3.142 -11.713 -5.884 1.00 92.88 136 PHE A O 1
ATOM 1085 N N . TRP A 1 137 ? 5.272 -12.359 -5.650 1.00 88.31 137 TRP A N 1
ATOM 1086 C CA . TRP A 1 137 ? 5.487 -12.742 -7.045 1.00 88.31 137 TRP A CA 1
ATOM 1087 C C . TRP A 1 137 ? 4.470 -13.738 -7.616 1.00 88.31 137 TRP A C 1
ATOM 1089 O O . TRP A 1 137 ? 4.241 -13.760 -8.818 1.00 88.31 137 TRP A O 1
ATOM 1099 N N . ASN A 1 138 ? 3.874 -14.590 -6.779 1.00 89.62 138 ASN A N 1
ATOM 1100 C CA . ASN A 1 138 ? 2.919 -15.620 -7.191 1.00 89.62 138 ASN A CA 1
ATOM 1101 C C . ASN A 1 138 ? 1.460 -15.243 -6.897 1.00 89.62 138 ASN A C 1
ATOM 1103 O O . ASN A 1 138 ? 0.575 -16.105 -6.933 1.00 89.62 138 ASN A O 1
ATOM 1107 N N . GLN A 1 139 ? 1.195 -13.974 -6.590 1.00 93.56 139 GLN A N 1
ATOM 1108 C CA . GLN A 1 139 ? -0.162 -13.499 -6.386 1.00 93.56 139 GLN A CA 1
ATOM 1109 C C . GLN A 1 139 ? -0.875 -13.349 -7.734 1.00 93.56 139 GLN A C 1
ATOM 1111 O O . GLN A 1 139 ? -0.308 -12.925 -8.741 1.00 93.56 139 GLN A O 1
ATOM 1116 N N . LYS A 1 140 ? -2.150 -13.735 -7.749 1.00 94.94 140 LYS A N 1
ATOM 1117 C CA . LYS A 1 140 ? -3.005 -13.668 -8.939 1.00 94.94 140 LYS A CA 1
ATOM 1118 C C . LYS A 1 140 ? -3.514 -12.253 -9.186 1.00 94.94 140 LYS A C 1
ATOM 1120 O O . LYS A 1 140 ? -3.622 -11.468 -8.242 1.00 94.94 140 LYS A O 1
ATOM 1125 N N . TRP A 1 141 ? -3.972 -11.978 -10.406 1.00 96.88 141 TRP A N 1
ATOM 1126 C CA . TRP A 1 141 ? -4.621 -10.716 -10.782 1.00 96.88 141 TRP A CA 1
ATOM 1127 C C . TRP A 1 141 ? -5.671 -10.257 -9.768 1.00 96.88 141 TRP A C 1
ATOM 1129 O O . TRP A 1 141 ? -5.657 -9.117 -9.314 1.00 96.88 141 TRP A O 1
ATOM 1139 N N . SER A 1 142 ? -6.557 -11.164 -9.339 1.00 97.62 142 SER A N 1
ATOM 1140 C CA . SER A 1 142 ? -7.615 -10.836 -8.378 1.00 97.62 142 SER A CA 1
ATOM 1141 C C . SER A 1 142 ? -7.085 -10.399 -7.009 1.00 97.62 142 SER A C 1
ATOM 1143 O O . SER A 1 142 ? -7.750 -9.617 -6.335 1.00 97.62 142 SER A O 1
ATOM 1145 N N . ALA A 1 143 ? -5.925 -10.917 -6.590 1.00 96.75 143 ALA A N 1
ATOM 1146 C CA . ALA A 1 143 ? -5.288 -10.547 -5.331 1.00 96.75 143 ALA A CA 1
ATOM 1147 C C . ALA A 1 143 ? -4.643 -9.162 -5.445 1.00 96.75 143 ALA A C 1
ATOM 1149 O O . ALA A 1 143 ? -4.908 -8.311 -4.606 1.00 96.75 143 ALA A O 1
ATOM 1150 N N . TYR A 1 144 ? -3.891 -8.890 -6.515 1.00 97.81 144 TYR A N 1
ATOM 1151 C CA . TYR A 1 144 ? -3.339 -7.554 -6.765 1.00 97.81 144 TYR A CA 1
ATOM 1152 C C . TYR A 1 144 ? -4.422 -6.492 -6.968 1.00 97.81 144 TYR A C 1
ATOM 1154 O O . TYR A 1 144 ? -4.272 -5.377 -6.487 1.00 97.81 144 TYR A O 1
ATOM 1162 N N . LYS A 1 145 ? -5.555 -6.842 -7.587 1.00 97.88 145 LYS A N 1
ATOM 1163 C CA . LYS A 1 145 ? -6.735 -5.972 -7.691 1.00 97.88 145 LYS A CA 1
ATOM 1164 C C . LYS A 1 145 ? -7.305 -5.580 -6.323 1.00 97.88 145 LYS A C 1
ATOM 1166 O O . LYS A 1 145 ? -7.568 -4.404 -6.087 1.00 97.88 145 LYS A O 1
ATOM 1171 N N . GLN A 1 146 ? -7.503 -6.556 -5.433 1.00 96.44 146 GLN A N 1
ATOM 1172 C CA . GLN A 1 146 ? -8.171 -6.359 -4.135 1.00 96.44 146 GLN A CA 1
ATOM 1173 C C . GLN A 1 146 ? -7.234 -5.926 -3.002 1.00 96.44 146 GLN A C 1
ATOM 1175 O O . GLN A 1 146 ? -7.709 -5.378 -2.009 1.00 96.44 146 GLN A O 1
ATOM 1180 N N . GLY A 1 147 ? -5.939 -6.189 -3.147 1.00 96.94 147 GLY A N 1
ATOM 1181 C CA . GLY A 1 147 ? -4.948 -6.075 -2.088 1.00 96.94 147 GLY A CA 1
ATOM 1182 C C . GLY A 1 147 ? -4.768 -7.375 -1.304 1.00 96.94 147 GLY A C 1
ATOM 1183 O O . GLY A 1 147 ? -5.638 -8.250 -1.268 1.00 96.94 147 GLY A O 1
ATOM 1184 N N . PHE A 1 148 ? -3.605 -7.509 -0.674 1.00 95.88 148 PHE A N 1
ATOM 1185 C CA . PHE A 1 148 ? -3.238 -8.660 0.147 1.00 95.88 148 PHE A CA 1
ATOM 1186 C C . PHE A 1 148 ? -2.174 -8.278 1.181 1.00 95.88 148 PHE A C 1
ATOM 1188 O O . PHE A 1 148 ? -1.532 -7.235 1.087 1.00 95.88 148 PHE A O 1
ATOM 1195 N N . GLY A 1 149 ? -1.973 -9.149 2.169 1.00 93.19 149 GLY A N 1
ATOM 1196 C CA . GLY A 1 149 ? -1.123 -8.868 3.324 1.00 93.19 149 GLY A CA 1
ATOM 1197 C C . GLY A 1 149 ? -1.880 -8.195 4.466 1.00 93.19 149 GLY A C 1
ATOM 1198 O O . GLY A 1 149 ? -3.094 -7.992 4.407 1.00 93.19 149 GLY A O 1
ATOM 1199 N N . LEU A 1 150 ? -1.161 -7.910 5.547 1.00 89.06 150 LEU A N 1
ATOM 1200 C CA . LEU A 1 150 ? -1.708 -7.237 6.724 1.00 89.06 150 LEU A CA 1
ATOM 1201 C C . LEU A 1 150 ? -1.212 -5.798 6.719 1.00 89.06 150 LEU A C 1
ATOM 1203 O O . LEU A 1 150 ? -0.018 -5.590 6.588 1.00 89.06 150 LEU A O 1
ATOM 1207 N N . LEU A 1 151 ? -2.114 -4.831 6.876 1.00 89.69 151 LEU A N 1
ATOM 1208 C CA . LEU A 1 151 ? -1.745 -3.421 7.009 1.00 89.69 151 LEU A CA 1
ATOM 1209 C C . LEU A 1 151 ? -1.191 -3.143 8.416 1.00 89.69 151 LEU A C 1
ATOM 1211 O O . LEU A 1 151 ? -1.762 -3.612 9.406 1.00 89.69 151 LEU A O 1
ATOM 1215 N N . GLY A 1 152 ? -0.137 -2.336 8.512 1.00 86.56 152 GLY A N 1
ATOM 1216 C CA . GLY A 1 152 ? 0.465 -1.916 9.777 1.00 86.56 152 GLY A CA 1
ATOM 1217 C C . GLY A 1 152 ? 1.877 -1.356 9.605 1.00 86.56 152 GLY A C 1
ATOM 1218 O O . GLY A 1 152 ? 2.438 -1.419 8.522 1.00 86.56 152 GLY A O 1
ATOM 1219 N N . GLU A 1 153 ? 2.459 -0.848 10.690 1.00 84.88 153 GLU A N 1
ATOM 1220 C CA . GLU A 1 153 ? 3.755 -0.143 10.695 1.00 84.88 153 GLU A CA 1
ATOM 1221 C C . GLU A 1 153 ? 4.944 -1.020 10.270 1.00 84.88 153 GLU A C 1
ATOM 1223 O O . GLU A 1 153 ? 5.818 -0.579 9.529 1.00 84.88 153 GLU A O 1
ATOM 1228 N N . ALA A 1 154 ? 4.968 -2.276 10.716 1.00 87.12 154 ALA A N 1
ATOM 1229 C CA . ALA A 1 154 ? 6.031 -3.237 10.430 1.00 87.12 154 ALA A CA 1
ATOM 1230 C C . ALA A 1 154 ? 5.444 -4.466 9.734 1.00 87.12 154 ALA A C 1
ATOM 1232 O O . ALA A 1 154 ? 5.437 -5.571 10.282 1.00 87.12 154 ALA A O 1
ATOM 1233 N N . SER A 1 155 ? 4.858 -4.254 8.558 1.00 90.19 155 SER A N 1
ATOM 1234 C CA . SER A 1 155 ? 4.105 -5.288 7.857 1.00 90.19 155 SER A CA 1
ATOM 1235 C C . SER A 1 155 ? 4.457 -5.365 6.375 1.00 90.19 155 SER A C 1
ATOM 1237 O O . SER A 1 155 ? 5.123 -4.491 5.826 1.00 90.19 155 SER A O 1
ATOM 1239 N N . ASN A 1 156 ? 4.037 -6.456 5.733 1.00 93.12 156 ASN A N 1
ATOM 1240 C CA . ASN A 1 156 ? 4.155 -6.613 4.292 1.00 93.12 156 ASN A CA 1
ATOM 1241 C C . ASN A 1 156 ? 2.757 -6.650 3.696 1.00 93.12 156 ASN A C 1
ATOM 1243 O O . ASN A 1 156 ? 1.928 -7.463 4.123 1.00 93.12 156 ASN A O 1
ATOM 1247 N N . PHE A 1 157 ? 2.501 -5.797 2.710 1.00 96.75 157 PHE A N 1
ATOM 1248 C CA . PHE A 1 157 ? 1.212 -5.756 2.033 1.00 96.75 157 PHE A CA 1
ATOM 1249 C C . PHE A 1 157 ? 1.277 -5.056 0.678 1.00 96.75 157 PHE A C 1
ATOM 1251 O O . PHE A 1 157 ? 2.204 -4.301 0.381 1.00 96.75 157 PHE A O 1
ATOM 1258 N N . TRP A 1 158 ? 0.233 -5.297 -0.107 1.00 97.88 158 TRP A N 1
ATOM 1259 C CA . TRP A 1 158 ? -0.141 -4.545 -1.293 1.00 97.88 158 TRP A CA 1
ATOM 1260 C C . TRP A 1 158 ? -1.566 -4.031 -1.102 1.00 97.88 158 TRP A C 1
ATOM 1262 O O . TRP A 1 158 ? -2.466 -4.818 -0.804 1.00 97.88 158 TRP A O 1
ATOM 1272 N N . LEU A 1 159 ? -1.786 -2.726 -1.252 1.00 98.00 159 LEU A N 1
ATOM 1273 C CA . LEU A 1 159 ? -3.065 -2.101 -0.910 1.00 98.00 159 LEU A CA 1
ATOM 1274 C C . LEU A 1 159 ? -4.212 -2.525 -1.838 1.00 98.00 159 LEU A C 1
ATOM 1276 O O . LEU A 1 159 ? -5.354 -2.628 -1.394 1.00 98.00 159 LEU A O 1
ATOM 1280 N N . GLY A 1 160 ? -3.898 -2.803 -3.103 1.00 98.19 160 GLY A N 1
ATOM 1281 C CA . GLY A 1 160 ? -4.864 -3.216 -4.115 1.00 98.19 160 GLY A CA 1
ATOM 1282 C C . GLY A 1 160 ? -5.019 -2.189 -5.229 1.00 98.19 160 GLY A C 1
ATOM 1283 O O . GLY A 1 160 ? -5.284 -1.018 -4.966 1.00 98.19 160 GLY A O 1
ATOM 1284 N N . ASN A 1 161 ? -4.892 -2.635 -6.477 1.00 98.50 161 ASN A N 1
ATOM 1285 C CA . ASN A 1 161 ? -4.849 -1.763 -7.650 1.00 98.50 161 ASN A CA 1
ATOM 1286 C C . ASN A 1 161 ? -6.125 -0.932 -7.819 1.00 98.50 161 ASN A C 1
ATOM 1288 O O . ASN A 1 161 ? -6.031 0.218 -8.226 1.00 98.50 161 ASN A O 1
ATOM 1292 N N . ASP A 1 162 ? -7.300 -1.460 -7.453 1.00 97.94 162 ASP A N 1
ATOM 1293 C CA . ASP A 1 162 ? -8.550 -0.686 -7.515 1.00 97.94 162 ASP A CA 1
ATOM 1294 C C . ASP A 1 162 ? -8.499 0.553 -6.612 1.00 97.94 162 ASP A C 1
ATOM 1296 O O . ASP A 1 162 ? -8.930 1.634 -7.009 1.00 97.94 162 ASP A O 1
ATOM 1300 N N . LEU A 1 163 ? -7.970 0.396 -5.394 1.00 97.81 163 LEU A N 1
ATOM 1301 C CA . LEU A 1 163 ? -7.868 1.496 -4.441 1.00 97.81 163 LEU A CA 1
ATOM 1302 C C . LEU A 1 163 ? -6.716 2.437 -4.801 1.00 97.81 163 LEU A C 1
ATOM 1304 O O . LEU A 1 163 ? -6.861 3.646 -4.666 1.00 97.81 163 LEU A O 1
ATOM 1308 N N . ILE A 1 164 ? -5.595 1.899 -5.288 1.00 98.31 164 ILE A N 1
ATOM 1309 C CA . ILE A 1 164 ? -4.457 2.704 -5.744 1.00 98.31 164 ILE A CA 1
ATOM 13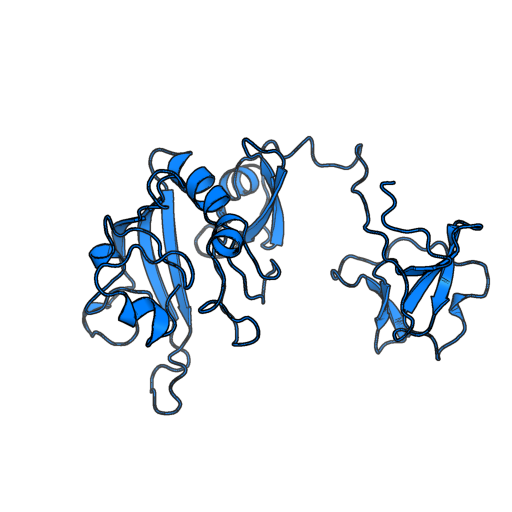10 C C . ILE A 1 164 ? -4.867 3.585 -6.930 1.00 98.31 164 ILE A C 1
ATOM 1312 O O . ILE A 1 164 ? -4.603 4.780 -6.882 1.00 98.31 164 ILE A O 1
ATOM 1316 N N . HIS A 1 165 ? -5.568 3.032 -7.927 1.00 97.81 165 HIS A N 1
ATOM 1317 C CA . HIS A 1 165 ? -6.141 3.797 -9.040 1.00 97.81 165 HIS A CA 1
ATOM 1318 C C . HIS A 1 165 ? -7.064 4.912 -8.537 1.00 97.81 165 HIS A C 1
ATOM 1320 O O . HIS A 1 165 ? -6.926 6.069 -8.930 1.00 97.81 165 HIS A O 1
ATOM 1326 N N . GLU A 1 166 ? -7.993 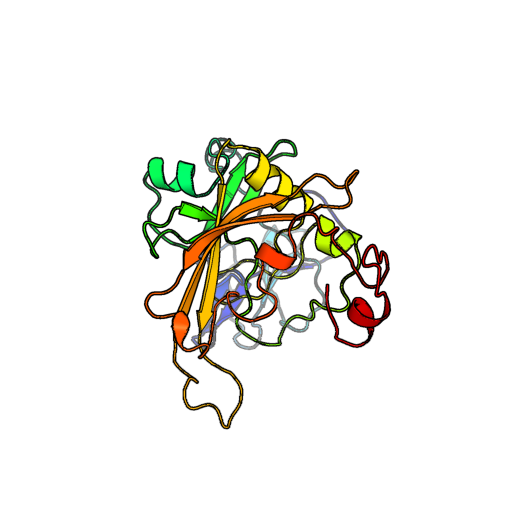4.585 -7.631 1.00 96.94 166 GLU A N 1
ATOM 1327 C CA . GLU A 1 166 ? -8.919 5.582 -7.096 1.00 96.94 166 GLU A CA 1
ATOM 1328 C C . GLU A 1 166 ? -8.183 6.734 -6.400 1.00 96.94 166 GLU A C 1
ATOM 1330 O O . GLU A 1 166 ? -8.526 7.890 -6.634 1.00 96.94 166 GLU A O 1
ATOM 1335 N N . LEU A 1 167 ? -7.164 6.424 -5.593 1.00 97.00 167 LEU A N 1
ATOM 1336 C CA . LEU A 1 167 ? -6.335 7.417 -4.909 1.00 97.00 167 LEU A CA 1
ATOM 1337 C C . LEU A 1 167 ? -5.501 8.243 -5.893 1.00 97.00 167 LEU A C 1
ATOM 1339 O O . LEU A 1 167 ? -5.404 9.456 -5.736 1.00 97.00 167 LEU A O 1
ATOM 1343 N N . SER A 1 168 ? -4.917 7.610 -6.912 1.00 96.75 168 SER A N 1
ATOM 1344 C CA . SER A 1 168 ? -4.017 8.278 -7.853 1.00 96.75 168 SER A CA 1
ATOM 1345 C C . SER A 1 168 ? -4.736 9.169 -8.863 1.00 96.75 168 SER A C 1
ATOM 1347 O O . SER A 1 168 ? -4.184 10.179 -9.280 1.00 96.75 168 SER A O 1
ATOM 1349 N N . SER A 1 169 ? -5.969 8.820 -9.237 1.00 93.88 169 SER A N 1
ATOM 1350 C CA . SER A 1 169 ? -6.772 9.582 -10.207 1.00 93.88 169 SER A CA 1
ATOM 1351 C C . SER A 1 169 ? -7.763 10.548 -9.544 1.00 93.88 169 SER A C 1
ATOM 1353 O O . SER A 1 169 ? -8.542 11.206 -10.237 1.00 93.88 169 SER A O 1
ATOM 1355 N N . LYS A 1 170 ? -7.789 10.622 -8.205 1.00 87.38 170 LYS A N 1
ATOM 1356 C CA . LYS A 1 170 ? -8.663 11.542 -7.459 1.00 87.38 170 LYS A CA 1
ATOM 1357 C C . LYS A 1 170 ? -8.277 13.001 -7.707 1.00 87.38 170 LYS A C 1
ATOM 1359 O O . LYS A 1 170 ? -9.152 13.829 -7.963 1.00 87.38 170 LYS A O 1
ATOM 1364 N N . ASP A 1 171 ? -6.985 13.298 -7.623 1.00 89.50 171 ASP A N 1
ATOM 1365 C CA . ASP A 1 171 ? -6.445 14.652 -7.679 1.00 89.50 171 ASP A CA 1
ATOM 1366 C C . ASP A 1 171 ? -5.608 14.861 -8.943 1.00 89.50 171 ASP A C 1
ATOM 1368 O O . ASP A 1 171 ? -4.978 13.944 -9.456 1.00 89.50 171 ASP A O 1
ATOM 1372 N N . LEU A 1 172 ? -5.554 16.104 -9.436 1.00 84.62 172 LEU A N 1
ATOM 1373 C CA . LEU A 1 172 ? -4.786 16.449 -10.646 1.00 84.62 172 LEU A CA 1
ATOM 1374 C C . LEU A 1 172 ? -3.282 16.175 -10.515 1.00 84.62 172 LEU A C 1
ATOM 1376 O O . LEU A 1 172 ? -2.577 16.111 -11.521 1.00 84.62 172 LEU A O 1
ATOM 1380 N N . LYS A 1 173 ? -2.772 16.109 -9.282 1.00 88.81 173 LYS A N 1
ATOM 1381 C CA . LYS A 1 173 ? -1.366 15.854 -9.000 1.00 88.81 173 LYS A CA 1
ATOM 1382 C C . LYS A 1 173 ? -1.238 14.968 -7.772 1.00 88.81 173 LYS A C 1
ATOM 1384 O O . LYS A 1 173 ? -1.322 15.458 -6.649 1.00 88.81 173 LYS A O 1
ATOM 1389 N N . VAL A 1 174 ? -0.954 13.695 -8.009 1.00 95.38 174 VAL A N 1
ATOM 1390 C CA . VAL A 1 174 ? -0.570 12.736 -6.974 1.00 95.38 174 VAL A CA 1
ATOM 1391 C C . VAL A 1 174 ? 0.921 12.448 -7.094 1.00 95.38 174 VAL A C 1
ATOM 1393 O O . VAL A 1 174 ? 1.468 12.326 -8.193 1.00 95.38 174 VAL A O 1
ATOM 1396 N N . ILE A 1 175 ? 1.591 12.406 -5.945 1.00 94.94 175 ILE A N 1
ATOM 1397 C CA . ILE A 1 175 ? 3.016 12.108 -5.847 1.00 94.94 175 ILE A CA 1
ATOM 1398 C C . ILE A 1 175 ? 3.150 10.698 -5.283 1.00 94.94 175 ILE A C 1
ATOM 1400 O O . ILE A 1 175 ? 2.596 10.398 -4.229 1.00 94.94 175 ILE A O 1
ATOM 1404 N N . LEU A 1 176 ? 3.894 9.839 -5.973 1.00 94.56 176 LEU A N 1
ATOM 1405 C CA . LEU A 1 176 ? 4.379 8.585 -5.412 1.00 94.56 176 LEU A CA 1
ATOM 1406 C C . LEU A 1 176 ? 5.764 8.825 -4.838 1.00 94.56 176 LEU A C 1
ATOM 1408 O O . LEU A 1 176 ? 6.653 9.299 -5.544 1.00 94.56 176 LEU A O 1
ATOM 1412 N N . ARG A 1 177 ? 5.955 8.430 -3.585 1.00 93.56 177 ARG A N 1
ATOM 1413 C CA . ARG A 1 177 ? 7.255 8.399 -2.931 1.00 93.56 177 ARG A CA 1
ATOM 1414 C C . ARG A 1 177 ? 7.661 6.951 -2.691 1.00 93.56 177 ARG A C 1
ATOM 1416 O O . ARG A 1 177 ? 6.897 6.182 -2.113 1.00 93.56 177 ARG A O 1
ATOM 1423 N N . ILE A 1 178 ? 8.854 6.584 -3.147 1.00 92.06 178 ILE A N 1
ATOM 1424 C CA . ILE A 1 178 ? 9.446 5.266 -2.907 1.00 92.06 178 ILE A CA 1
ATOM 1425 C C . ILE A 1 178 ? 10.634 5.452 -1.980 1.00 92.06 178 ILE A C 1
ATOM 1427 O O . ILE A 1 178 ? 11.482 6.304 -2.241 1.00 92.06 178 ILE A O 1
ATOM 1431 N N . GLU A 1 179 ? 10.700 4.643 -0.928 1.00 90.69 179 GLU A N 1
ATOM 1432 C CA . GLU A 1 179 ? 11.778 4.646 0.056 1.00 90.69 179 GLU A CA 1
ATOM 1433 C C . GLU A 1 179 ? 12.388 3.248 0.182 1.00 90.69 179 GLU A C 1
ATOM 1435 O O . GLU A 1 179 ? 11.666 2.251 0.210 1.00 90.69 179 GLU A O 1
ATOM 1440 N N . LEU A 1 180 ? 13.717 3.173 0.260 1.00 88.06 180 LEU A N 1
ATOM 1441 C CA . LEU A 1 180 ? 14.465 1.933 0.459 1.00 88.06 180 LEU A CA 1
ATOM 1442 C C . LEU A 1 180 ? 15.514 2.107 1.554 1.00 88.06 180 LEU A C 1
ATOM 1444 O O . LEU A 1 180 ? 16.235 3.106 1.588 1.00 88.06 180 LEU A O 1
ATOM 1448 N N . TRP A 1 181 ? 15.646 1.079 2.391 1.00 86.38 181 TRP A N 1
ATOM 1449 C CA . TRP A 1 181 ? 16.671 0.981 3.426 1.00 86.38 181 TRP A CA 1
ATOM 1450 C C . TRP A 1 181 ? 17.572 -0.217 3.162 1.00 86.38 181 TRP A C 1
ATOM 1452 O O . TRP A 1 181 ? 17.126 -1.364 3.209 1.00 86.38 181 TRP A O 1
ATOM 1462 N N . GLY A 1 182 ? 18.853 0.071 2.966 1.00 76.88 182 GLY A N 1
ATOM 1463 C CA . GLY A 1 182 ? 19.927 -0.900 2.924 1.00 76.88 182 GLY A CA 1
ATOM 1464 C C . GLY A 1 182 ? 19.980 -1.744 1.655 1.00 76.88 182 GLY A C 1
ATOM 1465 O O . GLY A 1 182 ? 18.975 -2.070 1.030 1.00 76.88 182 GLY A O 1
ATOM 1466 N N . ASP A 1 183 ? 21.187 -2.163 1.295 1.00 74.12 183 ASP A N 1
ATOM 1467 C CA . ASP A 1 183 ? 21.391 -3.269 0.365 1.00 74.12 183 ASP A CA 1
ATOM 1468 C C . ASP A 1 183 ? 21.517 -4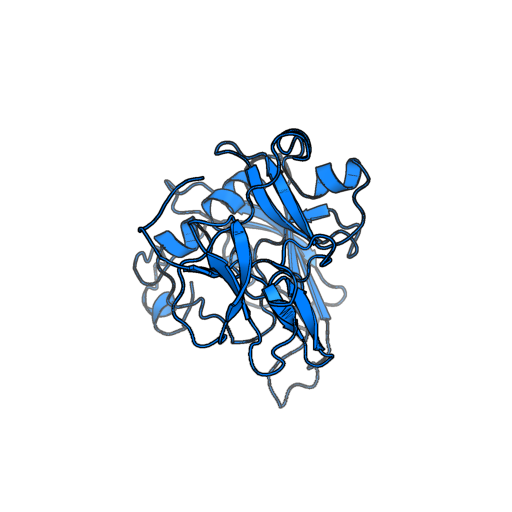.576 1.161 1.00 74.12 183 ASP A C 1
ATOM 1470 O O . ASP A 1 183 ? 22.486 -4.786 1.900 1.00 74.12 183 ASP A O 1
ATOM 1474 N N . GLN A 1 184 ? 20.526 -5.463 1.021 1.00 69.94 184 GLN A N 1
ATOM 1475 C CA . GLN A 1 184 ? 20.494 -6.743 1.737 1.00 69.94 184 GLN A CA 1
ATOM 1476 C C . GLN A 1 184 ? 21.567 -7.739 1.271 1.00 69.94 184 GLN A C 1
ATOM 1478 O O . GLN A 1 184 ? 21.710 -8.813 1.862 1.00 69.94 184 GLN A O 1
ATOM 1483 N N . ASN A 1 185 ? 22.367 -7.404 0.255 1.00 73.25 185 ASN A N 1
ATOM 1484 C CA . ASN A 1 185 ? 23.539 -8.183 -0.103 1.00 73.25 185 ASN A CA 1
ATOM 1485 C C . ASN A 1 185 ? 24.560 -8.202 1.063 1.00 73.25 185 ASN A C 1
ATOM 1487 O O . ASN A 1 185 ? 25.086 -7.158 1.465 1.00 73.25 185 ASN A O 1
ATOM 1491 N N . PRO A 1 186 ? 24.935 -9.389 1.588 1.00 73.69 186 PRO A N 1
ATOM 1492 C CA . PRO A 1 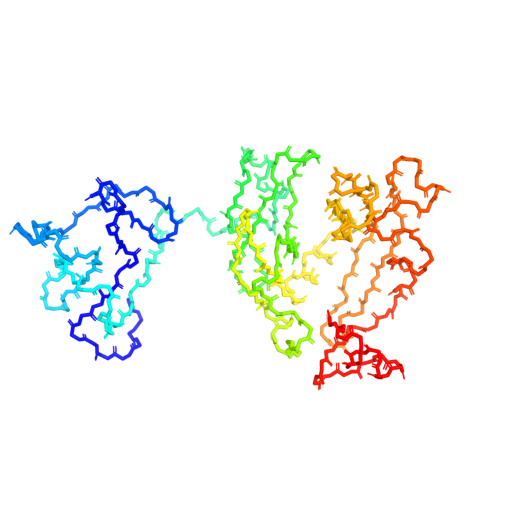186 ? 25.894 -9.510 2.687 1.00 73.69 186 PRO A CA 1
ATOM 1493 C C . PRO A 1 186 ? 27.284 -8.925 2.403 1.00 73.69 186 PRO A C 1
ATOM 1495 O O . PRO A 1 186 ? 28.021 -8.650 3.349 1.00 73.69 186 PRO A O 1
ATOM 1498 N N . ALA A 1 187 ? 27.659 -8.737 1.139 1.00 79.12 187 ALA A N 1
ATOM 1499 C CA . ALA A 1 187 ? 28.919 -8.113 0.742 1.00 79.12 187 ALA A CA 1
ATOM 1500 C C . ALA A 1 187 ? 28.803 -6.596 0.508 1.00 79.12 187 ALA A C 1
ATOM 1502 O O . ALA A 1 187 ? 29.821 -5.946 0.275 1.00 79.12 187 ALA A O 1
ATOM 1503 N N . SER A 1 188 ? 27.595 -6.028 0.562 1.00 80.50 188 SER A N 1
ATOM 1504 C CA . SER A 1 188 ? 27.396 -4.615 0.260 1.00 80.50 188 SER A CA 1
ATOM 1505 C C . SER A 1 188 ? 27.998 -3.712 1.335 1.00 80.50 188 SER A C 1
ATOM 1507 O O . SER A 1 188 ? 27.824 -3.981 2.530 1.00 80.50 188 SER A O 1
ATOM 1509 N N . PRO A 1 189 ? 28.682 -2.621 0.952 1.00 80.94 189 PRO A N 1
ATOM 1510 C CA . PRO A 1 189 ? 29.070 -1.580 1.892 1.00 80.94 189 PRO A CA 1
ATOM 1511 C C . PRO A 1 189 ? 27.882 -0.694 2.316 1.00 80.94 189 PRO A C 1
ATOM 1513 O O . PRO A 1 189 ? 28.018 0.034 3.293 1.00 80.94 189 PRO A O 1
ATOM 1516 N N . TYR A 1 190 ? 26.727 -0.784 1.642 1.00 79.00 190 TYR A N 1
ATOM 1517 C CA . TYR A 1 190 ? 25.573 0.118 1.800 1.00 79.00 190 TYR A CA 1
ATOM 1518 C C . TYR A 1 190 ? 24.401 -0.512 2.576 1.00 79.00 190 TYR A C 1
ATOM 1520 O O . TYR A 1 190 ? 23.235 -0.214 2.337 1.00 79.00 190 TYR A O 1
ATOM 1528 N N . LYS A 1 191 ? 24.678 -1.437 3.501 1.00 79.81 191 LYS A N 1
ATOM 1529 C CA . LYS A 1 191 ? 23.644 -2.222 4.215 1.00 79.81 191 LYS A CA 1
ATOM 1530 C C . LYS A 1 191 ? 22.679 -1.402 5.069 1.00 79.81 191 LYS A C 1
ATOM 1532 O O . LYS A 1 191 ? 21.602 -1.893 5.378 1.00 79.81 191 LYS A O 1
ATOM 1537 N N . ASN A 1 192 ? 23.083 -0.206 5.486 1.00 83.12 192 ASN A N 1
ATOM 1538 C CA . ASN A 1 192 ? 22.298 0.666 6.364 1.00 83.12 192 ASN A CA 1
ATOM 1539 C C . ASN A 1 192 ? 21.976 2.011 5.701 1.00 83.12 192 ASN A C 1
ATOM 1541 O O . ASN A 1 192 ? 21.560 2.945 6.384 1.00 83.12 192 ASN A O 1
ATOM 1545 N N . ASP A 1 193 ? 22.236 2.130 4.402 1.00 84.75 193 ASP A N 1
ATOM 1546 C CA . ASP A 1 193 ? 21.976 3.355 3.662 1.00 84.75 193 ASP A CA 1
ATOM 1547 C C . ASP A 1 193 ? 20.473 3.530 3.440 1.00 84.75 193 ASP A C 1
ATOM 1549 O O . ASP A 1 193 ? 19.680 2.604 3.605 1.00 84.75 193 ASP A O 1
ATOM 1553 N N . TYR A 1 194 ? 20.076 4.744 3.090 1.00 86.38 194 TYR A N 1
ATOM 1554 C CA . TYR A 1 194 ? 18.685 5.111 2.887 1.00 86.38 194 TYR A CA 1
ATOM 1555 C C . TYR A 1 194 ? 18.565 5.938 1.617 1.00 86.38 194 TYR A C 1
ATOM 1557 O O . TYR A 1 194 ? 19.335 6.880 1.412 1.00 86.38 194 TYR A O 1
ATOM 1565 N N . TRP A 1 195 ? 17.591 5.588 0.784 1.00 86.31 195 TRP A N 1
ATOM 1566 C CA . TRP A 1 195 ? 17.324 6.257 -0.481 1.00 86.31 195 TRP A CA 1
ATOM 1567 C C . TRP A 1 195 ? 15.836 6.495 -0.648 1.00 86.31 195 TRP A C 1
ATOM 1569 O O . TRP A 1 195 ? 15.014 5.678 -0.237 1.00 86.31 195 TRP A O 1
ATOM 1579 N N . TRP A 1 196 ? 15.499 7.586 -1.328 1.00 88.44 196 TRP A N 1
ATOM 1580 C CA . TRP A 1 196 ? 14.125 7.883 -1.699 1.00 88.44 196 TRP A CA 1
ATOM 1581 C C . TRP A 1 196 ? 14.035 8.548 -3.069 1.00 88.44 196 TRP A C 1
ATOM 1583 O O . TRP A 1 196 ? 14.998 9.136 -3.566 1.00 88.44 196 TRP A O 1
ATOM 1593 N N . SER A 1 197 ? 12.885 8.442 -3.720 1.00 88.94 197 SER A N 1
ATOM 1594 C CA . SER A 1 197 ? 12.585 9.157 -4.963 1.00 88.94 197 SER A CA 1
ATOM 1595 C C . SER A 1 197 ? 11.096 9.445 -5.057 1.00 88.94 197 SER A C 1
ATOM 1597 O O . SER A 1 197 ? 10.279 8.682 -4.545 1.00 88.94 197 SER A O 1
ATOM 1599 N N . GLU A 1 198 ? 10.762 10.556 -5.699 1.00 91.38 198 GLU A N 1
ATOM 1600 C CA . GLU A 1 198 ? 9.396 11.023 -5.886 1.00 91.38 198 GLU A CA 1
ATOM 1601 C C . GLU A 1 198 ? 9.063 11.154 -7.367 1.00 91.38 198 GLU A C 1
ATOM 1603 O O . GLU A 1 198 ? 9.866 11.643 -8.170 1.00 91.38 198 GLU A O 1
ATOM 1608 N N . PHE A 1 199 ? 7.845 10.754 -7.708 1.00 91.88 199 PHE A N 1
ATOM 1609 C CA . PHE A 1 199 ? 7.326 10.693 -9.066 1.00 91.88 199 PHE A CA 1
ATOM 1610 C C . PHE A 1 199 ? 5.942 11.334 -9.104 1.00 91.88 199 PHE A C 1
ATOM 1612 O O . PHE A 1 199 ? 5.170 11.172 -8.162 1.00 91.88 199 PHE A O 1
ATOM 1619 N N . ASN A 1 200 ? 5.592 12.019 -10.194 1.00 94.44 200 ASN A N 1
ATOM 1620 C CA . ASN A 1 200 ? 4.169 12.178 -10.499 1.00 94.44 200 ASN A CA 1
ATOM 1621 C C . ASN A 1 200 ? 3.626 10.788 -10.814 1.00 94.44 200 ASN A C 1
ATOM 1623 O O . ASN A 1 200 ? 4.309 10.035 -11.509 1.00 94.44 200 ASN A O 1
ATOM 1627 N N . PHE A 1 201 ? 2.448 10.464 -10.299 1.00 95.50 201 PHE A N 1
ATOM 1628 C CA . PHE A 1 201 ? 1.947 9.101 -10.312 1.00 95.50 201 PHE A CA 1
ATOM 1629 C C . PHE A 1 201 ? 0.464 9.046 -10.636 1.00 95.50 201 PHE A C 1
ATOM 1631 O O . PHE A 1 201 ? -0.346 9.705 -9.990 1.00 95.50 201 PHE A O 1
ATOM 1638 N N . GLU A 1 202 ? 0.133 8.197 -11.595 1.00 96.75 202 GLU A N 1
ATOM 1639 C CA . GLU A 1 202 ? -1.222 7.777 -11.891 1.00 96.75 202 GLU A CA 1
ATOM 1640 C C . GLU A 1 202 ? -1.215 6.294 -12.273 1.00 96.75 202 GLU A C 1
ATOM 1642 O O . GLU A 1 202 ? -0.307 5.804 -12.943 1.00 96.75 202 GLU A O 1
ATOM 1647 N N . LEU A 1 203 ? -2.229 5.568 -11.822 1.00 97.31 203 LEU A N 1
ATOM 1648 C CA . LEU A 1 203 ? -2.528 4.220 -12.273 1.00 97.31 203 LEU A CA 1
ATOM 1649 C C . LEU A 1 203 ? -3.880 4.275 -12.977 1.00 97.31 203 LEU A C 1
ATOM 1651 O O . LEU A 1 203 ? -4.826 4.785 -12.387 1.00 97.31 203 LEU A O 1
ATOM 1655 N N . GLU A 1 204 ? -3.996 3.767 -14.204 1.00 98.12 204 GLU A N 1
ATOM 1656 C CA . GLU A 1 204 ? -5.296 3.665 -14.881 1.00 98.12 204 GLU A CA 1
ATOM 1657 C C . GLU A 1 204 ? -6.187 2.576 -14.241 1.00 98.12 204 GLU A C 1
ATOM 1659 O O . GLU A 1 204 ? -5.776 1.852 -13.332 1.00 98.12 204 GLU A O 1
ATOM 1664 N N . ASP A 1 205 ? -7.434 2.450 -14.700 1.00 97.56 205 ASP A N 1
ATOM 1665 C CA . ASP A 1 205 ? -8.371 1.457 -14.173 1.00 97.56 205 ASP A CA 1
ATOM 1666 C C . ASP A 1 205 ? -8.105 0.023 -14.689 1.00 97.56 205 ASP A C 1
ATOM 1668 O O . ASP A 1 205 ? -7.206 -0.245 -15.491 1.00 97.56 205 ASP A O 1
ATOM 1672 N N . GLU A 1 206 ? -8.914 -0.941 -14.233 1.00 97.81 206 GLU A N 1
ATOM 1673 C CA . GLU A 1 206 ? -8.775 -2.344 -14.647 1.00 97.81 206 GLU A CA 1
ATOM 1674 C C . GLU A 1 206 ? -9.007 -2.562 -16.153 1.00 97.81 206 GLU A C 1
ATOM 1676 O O . GLU A 1 206 ? -8.433 -3.488 -16.732 1.00 97.81 206 GLU A O 1
ATOM 1681 N N . THR A 1 207 ? -9.848 -1.747 -16.797 1.00 98.00 207 THR A N 1
ATOM 1682 C CA . THR A 1 207 ? -10.160 -1.896 -18.229 1.00 98.00 207 THR A CA 1
ATOM 1683 C C . THR A 1 207 ? -8.959 -1.558 -19.107 1.00 98.00 207 THR A C 1
ATOM 1685 O O . THR A 1 207 ? -8.795 -2.147 -20.178 1.00 98.00 207 THR A O 1
ATOM 1688 N N . SER A 1 208 ? -8.082 -0.701 -18.590 1.00 98.12 208 SER A N 1
ATOM 1689 C CA . SER A 1 208 ? -6.763 -0.391 -19.131 1.00 98.12 208 SER A CA 1
ATOM 1690 C C . SER A 1 208 ? -5.634 -1.238 -18.538 1.00 98.12 208 SER A C 1
ATOM 1692 O O . SER A 1 208 ? -4.459 -0.914 -18.707 1.00 98.12 208 SER A O 1
ATOM 1694 N N . ASP A 1 209 ? -5.958 -2.336 -17.855 1.00 98.06 209 ASP A N 1
ATOM 1695 C CA . ASP A 1 209 ? -4.988 -3.230 -17.224 1.00 98.06 209 ASP A CA 1
ATOM 1696 C C . ASP A 1 209 ? -4.073 -2.542 -16.191 1.00 98.06 209 ASP A C 1
ATOM 1698 O O . ASP A 1 209 ? -2.919 -2.945 -16.038 1.00 98.06 209 ASP A O 1
ATOM 1702 N N . TYR A 1 210 ? -4.583 -1.532 -15.475 1.00 98.06 210 TYR A N 1
ATOM 1703 C CA . TYR A 1 210 ? -3.820 -0.741 -14.503 1.00 98.06 210 TYR A CA 1
ATOM 1704 C C . TYR A 1 210 ? -2.509 -0.204 -15.094 1.00 98.06 210 TYR A C 1
ATOM 1706 O O . TYR A 1 210 ? -1.425 -0.451 -14.568 1.00 98.06 210 TYR A O 1
ATOM 1714 N N . THR A 1 211 ? -2.605 0.464 -16.244 1.00 97.62 211 THR A N 1
ATOM 1715 C CA . THR A 1 211 ? -1.443 1.069 -16.906 1.00 97.62 211 THR A CA 1
ATOM 1716 C C . THR A 1 211 ? -0.808 2.122 -15.997 1.00 97.62 211 THR A C 1
ATOM 1718 O O . THR A 1 211 ? -1.510 2.962 -15.435 1.00 97.62 211 THR A O 1
ATOM 1721 N N . LEU A 1 212 ? 0.512 2.041 -15.820 1.00 96.06 212 LEU A N 1
ATOM 1722 C CA . LEU A 1 212 ? 1.281 2.949 -14.975 1.00 96.06 212 LEU A CA 1
ATOM 1723 C C . LEU A 1 212 ? 1.643 4.225 -15.735 1.00 96.06 212 LEU A C 1
ATOM 1725 O O . LEU A 1 212 ? 2.216 4.157 -16.818 1.00 96.06 212 LEU A O 1
ATOM 1729 N N . HIS A 1 213 ? 1.415 5.374 -15.109 1.00 95.50 213 HIS A N 1
ATOM 1730 C CA . HIS A 1 213 ? 1.989 6.653 -15.501 1.00 95.50 213 HIS A CA 1
ATOM 1731 C C . HIS A 1 213 ? 2.865 7.176 -14.368 1.00 95.50 213 HIS A C 1
ATOM 1733 O O . HIS A 1 213 ? 2.385 7.490 -13.276 1.00 95.50 213 HIS A O 1
ATOM 1739 N N . ALA A 1 214 ? 4.168 7.251 -14.612 1.00 92.62 214 ALA A N 1
ATOM 1740 C CA . ALA A 1 214 ? 5.153 7.688 -13.647 1.00 92.62 214 ALA A CA 1
ATOM 1741 C C . ALA A 1 214 ? 6.241 8.542 -14.305 1.00 92.62 214 ALA A C 1
ATOM 1743 O O . ALA A 1 214 ? 7.015 8.090 -15.148 1.00 92.62 214 ALA A O 1
ATOM 1744 N N . SER A 1 215 ? 6.365 9.789 -13.853 1.00 91.44 215 SER A N 1
ATOM 1745 C CA . SER A 1 215 ? 7.420 10.698 -14.315 1.00 91.44 215 SER A CA 1
ATOM 1746 C C . SER A 1 215 ? 8.204 11.272 -13.148 1.00 91.44 215 SER A C 1
ATOM 1748 O O . SER A 1 215 ? 7.638 11.597 -12.106 1.00 91.44 215 SER A O 1
ATOM 1750 N N . ILE A 1 216 ? 9.524 11.397 -13.310 1.00 88.50 216 ILE A N 1
ATOM 1751 C CA . ILE A 1 216 ? 10.402 11.827 -12.219 1.00 88.50 216 ILE A CA 1
ATOM 1752 C C . ILE A 1 216 ? 10.058 13.244 -11.743 1.00 88.50 216 ILE A C 1
ATOM 1754 O O . ILE A 1 216 ? 9.988 14.182 -12.538 1.00 88.50 216 ILE A O 1
ATOM 1758 N N . LEU A 1 217 ? 9.886 13.395 -10.429 1.00 88.75 217 LEU A N 1
ATOM 1759 C CA . LEU A 1 217 ? 9.684 14.682 -9.769 1.00 88.75 217 LEU A CA 1
ATOM 1760 C C . LEU A 1 217 ? 10.927 15.085 -8.970 1.00 88.75 217 LEU A C 1
ATOM 1762 O O . LEU A 1 217 ? 11.447 16.186 -9.157 1.00 88.75 217 LEU A O 1
ATOM 1766 N N . GLN A 1 218 ? 11.423 14.193 -8.110 1.00 86.81 218 GLN A N 1
ATOM 1767 C CA . GLN A 1 218 ? 12.583 14.455 -7.261 1.00 86.81 218 GLN A CA 1
ATOM 1768 C C . GLN A 1 218 ? 13.372 13.173 -6.973 1.00 86.81 218 GLN A C 1
ATOM 1770 O O . GLN A 1 218 ? 12.812 12.090 -6.847 1.00 86.81 218 GLN A O 1
ATOM 1775 N N . ARG A 1 219 ? 14.698 13.300 -6.874 1.00 82.50 219 ARG A N 1
ATOM 1776 C CA . ARG A 1 219 ? 15.627 12.195 -6.596 1.00 82.50 219 ARG A CA 1
ATOM 1777 C C . ARG A 1 219 ? 16.331 12.415 -5.264 1.00 82.50 219 ARG A C 1
ATOM 1779 O O . ARG A 1 219 ? 16.506 13.563 -4.843 1.00 82.50 219 ARG A O 1
ATOM 1786 N N . TYR A 1 220 ? 16.815 11.328 -4.667 1.00 79.44 220 TYR A N 1
ATOM 1787 C CA . TYR A 1 220 ? 17.747 11.410 -3.548 1.00 79.44 220 TYR A CA 1
ATOM 1788 C C . TYR A 1 220 ? 18.977 12.261 -3.930 1.00 79.44 220 TYR A C 1
ATOM 1790 O O . TYR A 1 220 ? 19.508 12.112 -5.039 1.00 79.44 220 TYR A O 1
ATOM 1798 N N . PRO A 1 221 ? 19.469 13.157 -3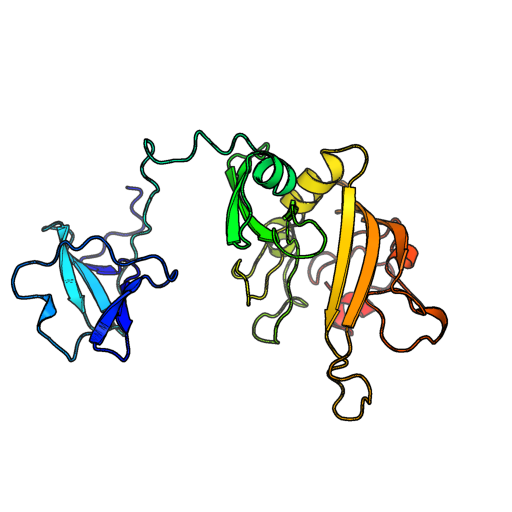.055 1.00 74.31 221 PRO A N 1
ATOM 1799 C CA . PRO A 1 221 ? 20.670 13.936 -3.344 1.00 74.31 221 PRO A CA 1
ATOM 1800 C C . PRO A 1 221 ? 21.882 13.037 -3.640 1.00 74.31 221 PRO A C 1
ATOM 1802 O O . PRO A 1 221 ? 22.152 12.092 -2.907 1.00 74.31 221 PRO A O 1
ATOM 1805 N N . ASN A 1 222 ? 22.658 13.371 -4.678 1.00 63.69 222 ASN A N 1
ATOM 1806 C CA . ASN A 1 222 ? 23.848 12.629 -5.137 1.00 63.69 222 ASN A CA 1
ATOM 1807 C C . ASN A 1 222 ? 23.598 11.245 -5.780 1.00 63.69 222 ASN A C 1
ATOM 1809 O O . ASN A 1 222 ? 24.541 10.474 -5.923 1.00 63.69 222 ASN A O 1
ATOM 1813 N N . ASP A 1 223 ? 22.386 10.975 -6.275 1.00 63.78 223 ASP A N 1
ATOM 1814 C CA . ASP A 1 223 ? 22.016 9.774 -7.062 1.00 63.78 223 ASP A CA 1
ATOM 1815 C C . ASP A 1 223 ? 22.913 9.499 -8.302 1.00 63.78 223 ASP A C 1
ATOM 1817 O O . ASP A 1 223 ? 22.944 8.403 -8.856 1.00 63.78 223 ASP A O 1
ATOM 1821 N N . TYR A 1 224 ? 23.738 10.465 -8.721 1.00 53.28 224 TYR A N 1
ATOM 1822 C CA . TYR A 1 224 ? 24.649 10.344 -9.865 1.00 53.28 224 TYR A CA 1
ATOM 1823 C C . TYR A 1 224 ? 25.772 9.300 -9.712 1.00 53.28 224 TYR A C 1
ATOM 1825 O O . TYR A 1 224 ? 26.469 9.028 -10.690 1.00 53.28 224 TYR A O 1
ATOM 1833 N N . THR A 1 225 ? 25.990 8.719 -8.526 1.00 54.41 225 THR A N 1
ATOM 1834 C CA . THR A 1 225 ? 27.025 7.688 -8.322 1.00 54.41 225 THR A CA 1
ATOM 1835 C C . THR A 1 225 ? 26.551 6.266 -8.624 1.00 54.41 225 THR A C 1
ATOM 1837 O O . THR A 1 225 ? 27.377 5.355 -8.624 1.00 54.41 225 THR A O 1
ATOM 1840 N N . GLY A 1 226 ? 25.255 6.049 -8.895 1.00 54.62 226 GLY A N 1
ATOM 1841 C CA . GLY A 1 226 ? 24.706 4.719 -9.197 1.00 54.62 226 GLY A CA 1
ATOM 1842 C C . GLY A 1 226 ? 24.764 3.731 -8.023 1.00 54.62 226 GLY A C 1
ATOM 1843 O O . GLY A 1 226 ? 24.655 2.522 -8.231 1.00 54.62 226 GLY A O 1
ATOM 1844 N N . THR A 1 227 ? 24.960 4.222 -6.796 1.00 55.62 227 THR A N 1
ATOM 1845 C CA . THR A 1 227 ? 25.129 3.419 -5.576 1.00 55.62 227 THR A CA 1
ATOM 1846 C C . THR A 1 227 ? 23.869 3.472 -4.724 1.00 55.62 227 THR A C 1
ATOM 1848 O O . THR A 1 227 ? 23.690 4.433 -3.979 1.00 55.62 227 THR A O 1
ATOM 1851 N N . GLY A 1 228 ? 23.039 2.430 -4.850 1.00 56.81 228 GLY A N 1
ATOM 1852 C CA . GLY A 1 228 ? 21.761 2.269 -4.155 1.00 56.81 228 GLY A CA 1
ATOM 1853 C C . GLY A 1 228 ? 20.732 3.327 -4.552 1.00 56.81 228 GLY A C 1
ATOM 1854 O O . GLY A 1 228 ? 21.001 4.521 -4.581 1.00 56.81 228 GLY A O 1
ATOM 1855 N N . ASN A 1 229 ? 19.549 2.892 -4.957 1.00 64.12 229 ASN A N 1
ATOM 1856 C CA . ASN A 1 229 ? 18.511 3.810 -5.398 1.00 64.12 229 ASN A CA 1
ATOM 1857 C C . ASN A 1 229 ? 17.150 3.230 -5.083 1.00 64.12 229 ASN A C 1
ATOM 1859 O O . ASN A 1 229 ? 16.931 2.033 -5.223 1.00 64.12 229 ASN A O 1
ATOM 1863 N N . ALA A 1 230 ? 16.230 4.118 -4.718 1.00 62.06 230 ALA A N 1
ATOM 1864 C CA . ALA A 1 230 ? 14.825 3.789 -4.533 1.00 62.06 230 ALA A CA 1
ATOM 1865 C C . ALA A 1 230 ? 14.101 3.480 -5.853 1.00 62.06 230 ALA A C 1
ATOM 1867 O O . ALA A 1 230 ? 12.919 3.154 -5.826 1.00 62.06 230 ALA A O 1
ATOM 1868 N N . SER A 1 231 ? 14.780 3.640 -6.996 1.00 63.97 231 SER A N 1
ATOM 1869 C CA . SER A 1 231 ? 14.348 3.199 -8.330 1.00 63.97 231 SER A CA 1
ATOM 1870 C C . SER A 1 231 ? 15.238 3.734 -9.453 1.00 63.97 231 SER A C 1
ATOM 1872 O O . SER A 1 231 ? 15.174 3.192 -10.530 1.00 63.97 231 SER A O 1
ATOM 1874 N N . THR A 1 232 ? 16.066 4.758 -9.253 1.00 53.31 232 THR A N 1
ATOM 1875 C CA . THR A 1 232 ? 16.598 5.671 -10.290 1.00 53.31 232 THR A CA 1
ATOM 1876 C C . THR A 1 232 ? 17.837 5.246 -11.115 1.00 53.31 232 THR A C 1
ATOM 1878 O O . THR A 1 232 ? 18.423 6.102 -11.789 1.00 53.31 232 THR A O 1
ATOM 1881 N N . ASN A 1 233 ? 18.262 3.970 -11.099 1.00 62.59 233 ASN A N 1
ATOM 1882 C CA . ASN A 1 233 ? 19.377 3.489 -11.950 1.00 62.59 233 ASN A CA 1
ATOM 1883 C C . ASN A 1 233 ? 18.948 3.172 -13.396 1.00 62.59 233 ASN A C 1
ATOM 1885 O O . ASN A 1 233 ? 17.841 3.475 -13.823 1.00 62.59 233 ASN A O 1
ATOM 1889 N N . TRP A 1 234 ? 19.833 2.521 -14.159 1.00 54.09 234 TRP A N 1
ATOM 1890 C CA . TRP A 1 234 ? 19.486 1.857 -15.417 1.00 54.09 234 TRP A CA 1
ATOM 1891 C C . TRP A 1 234 ? 18.206 0.994 -15.260 1.00 54.09 234 TRP A C 1
ATOM 1893 O O . TRP A 1 234 ? 18.220 0.034 -14.493 1.00 54.09 234 TRP A O 1
ATOM 1903 N N . TYR A 1 235 ? 17.148 1.330 -16.017 1.00 62.91 235 TYR A N 1
ATOM 1904 C CA . TYR A 1 235 ? 15.759 0.836 -15.888 1.00 62.91 235 TYR A CA 1
ATOM 1905 C C . TYR A 1 235 ? 15.056 1.254 -14.583 1.00 62.91 235 TYR A C 1
ATOM 1907 O O . TYR A 1 235 ? 14.738 0.416 -13.743 1.00 62.91 235 TYR A O 1
ATOM 1915 N N . ASP A 1 236 ? 14.825 2.561 -14.420 1.00 72.69 236 ASP A N 1
ATOM 1916 C CA . ASP A 1 236 ? 14.038 3.103 -13.308 1.00 72.69 236 ASP A CA 1
ATOM 1917 C C . ASP A 1 236 ? 12.524 3.054 -13.549 1.00 72.69 236 ASP A C 1
ATOM 1919 O O . ASP A 1 236 ? 12.063 2.697 -14.629 1.00 72.69 236 ASP A O 1
ATOM 1923 N N . VAL A 1 237 ? 11.737 3.459 -12.547 1.00 79.31 237 VAL A N 1
ATOM 1924 C CA . VAL A 1 237 ? 10.265 3.534 -12.638 1.00 79.31 237 VAL A CA 1
ATOM 1925 C C . VAL A 1 237 ? 9.792 4.371 -13.836 1.00 79.31 237 VAL A C 1
ATOM 1927 O O . VAL A 1 237 ? 8.716 4.113 -14.363 1.00 79.31 237 VAL A O 1
ATOM 1930 N N . THR A 1 238 ? 10.586 5.329 -14.332 1.00 80.75 238 THR A N 1
ATOM 1931 C CA . THR A 1 238 ? 10.208 6.113 -15.522 1.00 80.75 238 THR A CA 1
ATOM 1932 C C . THR A 1 238 ? 10.344 5.329 -16.827 1.00 80.75 238 THR A C 1
ATOM 1934 O O . THR A 1 238 ? 9.748 5.704 -17.833 1.00 80.75 238 THR A O 1
ATOM 1937 N N . CYS A 1 239 ? 11.090 4.221 -16.826 1.00 84.25 239 CYS A N 1
ATOM 1938 C CA . CYS A 1 239 ? 11.138 3.288 -17.952 1.00 84.25 239 CYS A CA 1
ATOM 1939 C C . CYS A 1 239 ? 9.865 2.434 -18.053 1.00 84.25 239 CYS A C 1
ATOM 1941 O O . CYS A 1 239 ? 9.609 1.870 -19.114 1.00 84.25 239 CYS A O 1
ATOM 1943 N N . GLU A 1 240 ? 9.076 2.379 -16.977 1.00 87.19 240 GLU A N 1
ATOM 1944 C CA . GLU A 1 240 ? 7.798 1.665 -16.897 1.00 87.19 240 GLU A CA 1
ATOM 1945 C C . GLU A 1 240 ? 6.594 2.568 -17.239 1.00 87.19 240 GLU A C 1
ATOM 1947 O O . GLU A 1 240 ? 5.440 2.166 -17.095 1.00 87.19 240 GLU A O 1
ATOM 1952 N N . GLU A 1 241 ? 6.841 3.793 -17.715 1.00 92.50 241 GLU A N 1
ATOM 1953 C CA . GLU A 1 241 ? 5.799 4.692 -18.216 1.00 92.50 241 GLU A CA 1
ATOM 1954 C C . GLU A 1 241 ? 4.985 4.026 -19.336 1.00 92.50 241 GLU A C 1
ATOM 1956 O O . GLU A 1 241 ? 5.518 3.590 -20.361 1.00 92.50 241 GLU A O 1
ATOM 1961 N N . GLY A 1 242 ? 3.667 3.977 -19.151 1.00 94.62 242 GLY A N 1
ATOM 1962 C CA . GLY A 1 242 ? 2.719 3.356 -20.068 1.00 94.62 242 GLY A CA 1
ATOM 1963 C C . GLY A 1 242 ? 2.723 1.825 -20.041 1.00 94.62 242 GLY A C 1
ATOM 1964 O O . GLY A 1 242 ? 2.066 1.202 -20.881 1.00 94.62 242 GLY A O 1
ATOM 1965 N N . VAL A 1 243 ? 3.448 1.192 -19.112 1.00 92.69 243 VAL A N 1
ATOM 1966 C CA . VAL A 1 243 ? 3.472 -0.268 -18.988 1.00 92.69 243 VAL A CA 1
ATOM 1967 C C . VAL A 1 243 ? 2.217 -0.759 -18.272 1.00 92.69 243 VAL A C 1
ATOM 1969 O O . VAL A 1 243 ? 1.759 -0.201 -17.275 1.00 92.69 243 VAL A O 1
ATOM 1972 N N . LYS A 1 244 ? 1.647 -1.840 -18.808 1.00 95.44 244 LYS A N 1
ATOM 1973 C CA . LYS A 1 244 ? 0.480 -2.523 -18.247 1.00 95.44 244 LYS A CA 1
ATOM 1974 C C . LYS A 1 244 ? 0.883 -3.442 -17.106 1.00 95.44 244 LYS A C 1
ATOM 1976 O O . LYS A 1 244 ? 1.812 -4.241 -17.250 1.00 95.44 244 LYS A O 1
ATOM 1981 N N . PHE A 1 245 ? 0.102 -3.428 -16.033 1.00 95.62 245 PHE A N 1
ATOM 1982 C CA . PHE A 1 245 ? 0.316 -4.316 -14.899 1.00 95.62 245 PHE A CA 1
ATOM 1983 C C . PHE A 1 245 ? 0.225 -5.786 -15.321 1.00 95.62 245 PHE A C 1
ATOM 1985 O O . PHE A 1 245 ? -0.587 -6.147 -16.176 1.00 95.62 245 PHE A O 1
ATOM 1992 N N . SER A 1 246 ? 1.043 -6.658 -14.735 1.00 93.81 246 SER A N 1
ATOM 1993 C CA . SER A 1 246 ? 1.096 -8.079 -15.090 1.00 93.81 246 SER A CA 1
ATOM 1994 C C . SER A 1 246 ? 1.162 -8.952 -13.848 1.00 93.81 246 SER A C 1
ATOM 1996 O O . SER A 1 246 ? 1.773 -8.597 -12.859 1.00 93.81 246 SER A O 1
ATOM 1998 N N . THR A 1 247 ? 0.553 -10.130 -13.914 1.00 93.75 247 THR A N 1
ATOM 1999 C CA . THR A 1 247 ? 0.590 -11.145 -12.850 1.00 93.75 247 THR A CA 1
ATOM 2000 C C . THR A 1 247 ? 0.791 -12.523 -13.462 1.00 93.75 247 THR A C 1
ATOM 2002 O O . THR A 1 247 ? 0.642 -12.699 -14.675 1.00 93.75 247 THR A O 1
ATOM 2005 N N . ILE A 1 248 ? 1.075 -13.528 -12.633 1.00 90.94 248 ILE A N 1
ATOM 2006 C CA . ILE A 1 248 ? 1.337 -14.898 -13.099 1.00 90.94 248 ILE A CA 1
ATOM 2007 C C . ILE A 1 248 ? 0.192 -15.522 -13.914 1.00 90.94 248 ILE A C 1
ATOM 2009 O O . ILE A 1 248 ? 0.436 -16.417 -14.722 1.00 90.94 248 ILE A O 1
ATOM 2013 N N . ASP A 1 249 ? -1.051 -15.075 -13.717 1.00 92.94 249 ASP A N 1
ATOM 2014 C CA . ASP A 1 249 ? -2.241 -15.570 -14.416 1.00 92.94 249 ASP A CA 1
ATOM 2015 C C . ASP A 1 249 ? -2.842 -14.566 -15.415 1.00 92.94 249 ASP A C 1
ATOM 2017 O O . ASP A 1 249 ? -3.742 -14.930 -16.175 1.00 92.94 249 ASP A O 1
ATOM 2021 N N . LYS A 1 250 ? -2.304 -13.341 -15.490 1.00 93.94 250 LYS A N 1
ATOM 2022 C CA . LYS A 1 250 ? -2.626 -12.343 -16.519 1.00 93.94 250 LYS A CA 1
ATOM 2023 C C . LYS A 1 250 ? -1.374 -11.541 -16.877 1.00 93.94 250 LYS A C 1
ATOM 2025 O O . LYS A 1 250 ? -1.057 -10.544 -16.235 1.00 93.94 250 LYS A O 1
ATOM 2030 N N . ILE A 1 251 ? -0.661 -12.001 -17.904 1.00 93.44 251 ILE A N 1
ATOM 2031 C CA . ILE A 1 251 ? 0.602 -11.402 -18.351 1.00 93.44 251 ILE A CA 1
ATOM 2032 C C . ILE A 1 251 ? 0.337 -10.458 -19.525 1.00 93.44 251 ILE A C 1
ATOM 2034 O O . ILE A 1 251 ? 0.052 -10.922 -20.634 1.00 93.44 251 ILE A O 1
ATOM 2038 N N . ASN A 1 252 ? 0.462 -9.157 -19.271 1.00 92.94 252 ASN A N 1
ATOM 2039 C CA . ASN A 1 252 ? 0.379 -8.104 -20.281 1.00 92.94 252 ASN A CA 1
ATOM 2040 C C . ASN A 1 252 ? 1.763 -7.705 -20.824 1.00 92.94 252 ASN A C 1
ATOM 2042 O O . ASN A 1 252 ? 1.850 -7.167 -21.927 1.00 92.94 252 ASN A O 1
ATOM 2046 N N . ASP A 1 253 ? 2.830 -8.017 -20.083 1.00 86.50 253 ASP A N 1
ATOM 2047 C CA . ASP A 1 253 ? 4.217 -7.787 -20.480 1.00 86.50 253 ASP A CA 1
ATOM 2048 C C . ASP A 1 253 ? 4.560 -8.530 -21.793 1.00 86.50 253 ASP A C 1
ATOM 2050 O O . ASP A 1 253 ? 4.267 -9.731 -21.933 1.00 86.50 253 ASP A O 1
ATOM 2054 N N . PRO A 1 254 ? 5.183 -7.855 -22.781 1.00 85.50 254 PRO A N 1
ATOM 2055 C CA . PRO A 1 254 ? 5.554 -8.478 -24.051 1.00 85.50 254 PRO A CA 1
ATOM 2056 C C . PRO A 1 254 ? 6.575 -9.614 -23.875 1.00 85.50 254 PRO A C 1
ATOM 2058 O O . PRO A 1 254 ? 6.585 -10.578 -24.648 1.00 85.50 254 PRO A O 1
ATOM 2061 N N . MET A 1 255 ? 7.410 -9.541 -22.842 1.00 84.56 255 MET A N 1
ATOM 2062 C CA . MET A 1 255 ? 8.416 -10.518 -22.467 1.00 84.56 255 MET A CA 1
ATOM 2063 C C . MET A 1 255 ? 7.912 -11.387 -21.313 1.00 84.56 255 MET A C 1
ATOM 2065 O O . MET A 1 255 ? 8.442 -11.382 -20.210 1.00 84.56 255 MET A O 1
ATOM 2069 N N . LYS A 1 256 ? 6.915 -12.233 -21.600 1.00 81.75 256 LYS A N 1
ATOM 2070 C CA . LYS A 1 256 ? 6.205 -13.064 -20.604 1.00 81.75 256 LYS A CA 1
ATOM 2071 C C . LYS A 1 256 ? 7.081 -13.828 -19.608 1.00 81.75 256 LYS A C 1
ATOM 2073 O O . LYS A 1 256 ? 6.682 -14.027 -18.466 1.00 81.75 256 LYS A O 1
ATOM 2078 N N . LYS A 1 257 ? 8.258 -14.271 -20.054 1.00 83.31 257 LYS A N 1
ATOM 2079 C CA . LYS A 1 257 ? 9.229 -14.969 -19.206 1.00 83.31 257 LYS A CA 1
ATOM 2080 C C . LYS A 1 257 ? 9.746 -14.099 -18.068 1.00 83.31 257 LYS A C 1
ATOM 2082 O O . LYS A 1 257 ? 10.127 -14.645 -17.051 1.00 83.31 257 LYS A O 1
ATOM 2087 N N . CYS A 1 258 ? 9.746 -12.775 -18.200 1.00 77.81 258 CYS A N 1
ATOM 2088 C CA . CYS A 1 258 ? 10.200 -11.901 -17.131 1.00 77.81 258 CYS A CA 1
ATOM 2089 C C . CYS A 1 258 ? 9.314 -11.999 -15.891 1.00 77.81 258 CYS A C 1
ATOM 2091 O O . CYS A 1 258 ? 9.828 -12.116 -14.784 1.00 77.81 258 CYS A O 1
ATOM 2093 N N . VAL A 1 259 ? 7.996 -12.051 -16.088 1.00 79.31 259 VAL A N 1
ATOM 2094 C CA . VAL A 1 259 ? 7.022 -12.196 -14.999 1.00 79.31 259 VAL A CA 1
ATOM 2095 C C . VAL A 1 259 ? 7.230 -13.520 -14.255 1.00 79.31 259 VAL A C 1
ATOM 2097 O O . VAL A 1 259 ? 7.247 -13.553 -13.028 1.00 79.31 259 VAL A O 1
ATOM 2100 N N . THR A 1 260 ? 7.469 -14.617 -14.981 1.00 79.44 260 THR A N 1
ATOM 2101 C CA . THR A 1 260 ? 7.590 -15.952 -14.373 1.00 79.44 260 THR A CA 1
ATOM 2102 C C . THR A 1 260 ? 8.992 -16.301 -13.889 1.00 79.44 260 THR A C 1
ATOM 2104 O O . THR A 1 260 ? 9.132 -16.867 -12.813 1.00 79.44 260 THR A O 1
ATOM 2107 N N . ASP A 1 261 ? 10.029 -15.987 -14.661 1.00 82.81 261 ASP A N 1
ATOM 2108 C CA . ASP A 1 261 ? 11.399 -16.458 -14.424 1.00 82.81 261 ASP A CA 1
ATOM 2109 C C . ASP A 1 261 ? 12.156 -15.532 -13.457 1.00 82.81 261 ASP A C 1
ATOM 2111 O O . ASP A 1 261 ? 13.060 -15.990 -12.758 1.00 82.81 261 ASP A O 1
ATOM 2115 N N . TYR A 1 262 ? 11.775 -14.248 -13.383 1.00 80.00 262 TYR A N 1
ATOM 2116 C CA . TYR A 1 262 ? 12.328 -13.283 -12.421 1.00 80.00 262 TYR A CA 1
ATOM 2117 C C . TYR A 1 262 ? 11.395 -12.994 -11.244 1.00 80.00 262 TYR A C 1
ATOM 2119 O O . TYR A 1 262 ? 11.716 -12.136 -10.425 1.00 80.00 262 TYR A O 1
ATOM 2127 N N . HIS A 1 263 ? 10.283 -13.731 -11.127 1.00 82.81 263 HIS A N 1
ATOM 2128 C CA . HIS A 1 263 ? 9.341 -13.606 -10.014 1.00 82.81 263 HIS A CA 1
ATOM 2129 C C . HIS A 1 263 ? 8.851 -12.156 -9.832 1.00 82.81 263 HIS A C 1
ATOM 2131 O O . HIS A 1 263 ? 8.913 -11.598 -8.734 1.00 82.81 263 HIS A O 1
ATOM 2137 N N . LEU A 1 264 ? 8.385 -11.550 -10.927 1.00 69.69 264 LEU A N 1
ATOM 2138 C CA . LEU A 1 264 ? 7.853 -10.188 -10.947 1.00 69.69 264 LEU A CA 1
ATOM 2139 C C . LEU A 1 264 ? 6.323 -10.233 -10.930 1.00 69.69 264 LEU A C 1
ATOM 2141 O O . LEU A 1 264 ? 5.718 -11.124 -11.527 1.00 69.69 264 LEU A O 1
ATOM 2145 N N . GLY A 1 265 ? 5.707 -9.267 -10.258 1.00 58.50 265 GLY A N 1
ATOM 2146 C CA . GLY A 1 265 ? 4.261 -9.080 -10.204 1.00 58.50 265 GLY A CA 1
ATOM 2147 C C . GLY A 1 265 ? 3.935 -7.684 -9.729 1.00 58.50 265 GLY A C 1
ATOM 2148 O O . GLY A 1 265 ? 4.552 -7.269 -8.720 1.00 58.50 265 GLY A O 1
#

Sequence (265 aa):
MQQFGKCDNYWIGAKRSSNGNFTWSDNNKFSYNNFKTGNNNDPTKGCISIIEQTTFWQTSDCSDKNCFICEKPDPSNLPNFATYSDCQELKEAGETKSGMYFISTKNGPKKVYCEMEIENGGWVVIQQRVDGSLEFWNQKWSAYKQGFGLLGEASNFWLGNDLIHELSSKDLKVILRIELWGDQNPASPYKNDYWWSEFNFELEDETSDYTLHASILQRYPNDYTGTGNASTNWYDVTCEEGVKFSTIDKINDPMKKCVTDYHLG

Radius of gyration: 22.41 Å; chains: 1; bounding box: 55×43×62 Å

InterPro domains:
  IPR001304 C-type lectin-like [PF00059] (6-72)
  IPR001304 C-type lectin-like [PS50041] (1-71)
  IPR002181 Fibrinogen, alpha/beta/gamma chain, C-terminal globular domain [PF00147] (84-263)
  IPR002181 Fibrinogen, alpha/beta/gamma chain, C-terminal globular domain [PS51406] (78-265)
  IPR002181 Fibrinogen, alpha/beta/gamma chain, C-terminal globular domain [SM00186] (82-261)
  IPR014716 Fibrinogen, alpha/beta/gamma chain, C-terminal globular, subdomain 1 [G3DSA:3.90.215.10] (76-265)
  IPR016186 C-type lectin-like/link domain superfamily [G3DSA:3.10.100.10] (1-75)
  IPR016187 C-type lectin fold [SSF56436] (5-73)
  IPR036056 Fibrinogen-like, C-terminal [SSF56496] (82-257)
  IPR037579 Fibrinogen/angiopoietin-like [PTHR47221] (75-256)

Secondary structure (DSSP, 8-state):
---SS--SEEEEEEEE-TTS-EEETT--------BPTTTT--TT--EEEEETTT--EEEE-TTS--EE-PPPPPTTTS-GGG--SSHHHHHHTT--S-EEEEE--TTS-EEEEEE-SSTTS-EEE-EE-SSSSS--TT--HHHHHH-EE--STT--EE--HHHHHHHHTTSS--EEEEEEE----TT-TTTT-EEEEEEEEEE--GGGTS-EEEEEEEE-TTGGG-SS-SS-SSS-GGGGTTPPP-BTTB--SSSHHHHHHTT--

pLDDT: mean 84.4, std 13.12, range [32.41, 98.5]